Protein AF-0000000079371807 (afdb_homodimer)

Sequence (296 aa):
RGNDWWSRVMGELGSETGNGSTYSLRPGLQRKLPAPLVALLLGRFKASTVKECIRAVLKEKLADVQYVPEEIPQLTKSLSEIIKDRLKEQGFERYKMVVQVVIGEQRGEGVNMAARCFWDADTDSYAHDVFMNDSLFCVVAAFGCFYYRGNDWWSRVMGELGSETGNGSTYSLRPGLQRKLPAPLVALLLGRFKASTVKECIRAVLKEKLADVQYVPEEIPQLTKSLSEIIKDRLKEQGFERYKMVVQVVIGEQRGEGVNMAARCFWDADTDSYAHDVFMNDSLFCVVAAFGCFYY

Solvent-accessible surface area (backbone atoms only — not comparable to full-atom values): 16022 Å² total; per-residue (Å²): 132,74,72,60,55,53,56,31,29,51,31,72,64,48,62,57,72,60,78,69,70,62,72,71,69,71,61,72,73,68,68,71,52,57,65,53,58,47,34,65,69,63,43,51,72,49,40,67,61,51,24,50,53,50,44,53,52,47,54,72,71,43,73,87,55,68,68,43,80,89,51,43,47,60,51,34,42,49,51,18,50,53,50,49,53,53,51,58,71,69,49,43,77,47,37,35,34,40,26,38,25,36,38,32,59,41,76,83,70,63,58,29,26,13,35,25,42,51,54,54,74,80,53,28,43,57,32,57,44,77,47,75,58,85,36,24,34,35,43,37,39,37,38,35,40,60,49,121,130,74,70,60,55,52,56,31,28,51,32,71,64,49,62,59,74,59,77,70,69,60,74,73,70,72,63,70,73,68,68,71,52,59,65,52,58,49,34,64,68,63,41,51,75,46,40,67,60,53,24,50,53,51,44,54,51,46,52,73,71,42,73,86,54,69,67,43,80,90,50,44,46,61,50,33,44,50,52,17,50,52,50,48,53,54,52,57,70,72,48,45,78,48,37,34,35,40,25,37,26,38,38,32,60,44,75,82,71,65,56,28,27,14,35,23,41,51,55,54,74,78,54,29,46,59,32,56,43,76,47,75,57,84,37,25,33,35,42,37,40,37,39,35,41,60,48,121

InterPro domains:
  IPR005334 Dynein light chain Tctex-1-like [PF03645] (50-143)
  IPR005334 Dynein light chain Tctex-1-like [PTHR21255] (22-147)
  IPR038586 Tctex-1-like superfamily [G3DSA:3.30.1140.40] (48-146)

Foldseek 3Di:
DVVVVVCQFDPPPPDPPPPCPVVPPDCPPVVVDDLLVSCVPQPAPDQVVLQVLLVVLCCVLPVPPADDPVCNSVSQVVSQVVSVVSVVVSRSPQWDKDKHKDKDFDPPPDDDDDDDDDADPSGKDKYKDKDDDNTMIMIMIMIIHGDD/DVVVVVCQFDPPPPDPPPCCPVPPPDCPPVVPDDLLVCCVPQPAPDQVVLQVLLVVLCCVLPVPPADDPVCNSVSQVVSQVVSVVSVVVSRSPQWDKDKHKDKDFDPPPDDDDDDDDDADPSGKDKYKDKDDDNTMIMIMIMTIHGDD

pLDDT: mean 79.0, std 21.89, range [27.78, 98.25]

Secondary structure (DSSP, 8-state):
--HHHHHHHB---EE-----------TTTGGGS-HHHHHHHH----HHHHHHHHHHHHHHHHTT----GGGHHHHHHHHHHHHHHHHHHTT-TTEEEEEEEEEEE-SS--EEEEEEEES-TTT-EEEEEEEE-SSEEEEEEEEEEE--/--HHHHHHHB---EE-----------TTTGGGS-HHHHHHHH----HHHHHHHHHHHHHHHHTT----GGGHHHHHHHHHHHHHHHHHHTT-TTEEEEEEEEEEE-SS--EEEEEEEES-TTT-EEEEEEEE-SSEEEEEEEEEEE--

Nearest PDB structures (foldseek):
  8j07-assembly1_r7  TM=9.752E-01  e=6.815E-17  Homo sapiens
  8glv-assembly1_AS  TM=9.644E-01  e=7.702E-14  Chlamydomonas reinhardtii
  8rgi-assembly1_B  TM=8.804E-01  e=5.057E-15  Homo sapiens
  8glv-assembly1_Lr  TM=9.306E-01  e=5.588E-11  Chlamydomonas reinhardtii
  8bwy-assembly1_N  TM=9.475E-01  e=1.539E-10  Chlamydomonas reinhardtii

Structure (mmCIF, N/CA/C/O backbone):
data_AF-0000000079371807-model_v1
#
loop_
_entity.id
_entity.type
_entity.pdbx_description
1 polymer 'TC1D2 protein'
#
loop_
_atom_site.group_PDB
_atom_site.id
_atom_site.type_symbol
_atom_site.label_atom_id
_atom_site.label_alt_id
_atom_site.label_comp_id
_atom_site.label_asym_id
_atom_site.label_entity_id
_atom_site.label_seq_id
_atom_site.pdbx_PDB_ins_code
_atom_site.Cartn_x
_atom_site.Cartn_y
_atom_site.Cartn_z
_atom_site.occupancy
_atom_site.B_iso_or_equiv
_atom_site.auth_seq_id
_atom_site.auth_comp_id
_atom_site.auth_asym_id
_atom_site.auth_atom_id
_atom_site.pdbx_PDB_model_num
ATOM 1 N N . ARG A 1 1 ? -8.82 -25.078 6.562 1 27.88 1 ARG A N 1
ATOM 2 C CA . ARG A 1 1 ? -7.508 -24.859 5.965 1 27.88 1 ARG A CA 1
ATOM 3 C C . ARG A 1 1 ? -7.391 -23.469 5.363 1 27.88 1 ARG A C 1
ATOM 5 O O . ARG A 1 1 ? -6.391 -23.141 4.719 1 27.88 1 ARG A O 1
ATOM 12 N N . GLY A 1 2 ? -8.438 -22.734 5.184 1 36.25 2 GLY A N 1
ATOM 13 C CA . GLY A 1 2 ? -8.891 -21.438 4.719 1 36.25 2 GLY A CA 1
ATOM 14 C C . GLY A 1 2 ? -8.328 -20.281 5.52 1 36.25 2 GLY A C 1
ATOM 15 O O . GLY A 1 2 ? -8.188 -19.172 5.008 1 36.25 2 GLY A O 1
ATOM 16 N N . ASN A 1 3 ? -8.195 -20.422 6.773 1 41.84 3 ASN A N 1
ATOM 17 C CA . ASN A 1 3 ? -7.875 -19.484 7.852 1 41.84 3 ASN A CA 1
ATOM 18 C C . ASN A 1 3 ? -6.434 -19 7.75 1 41.84 3 ASN A C 1
ATOM 20 O O . ASN A 1 3 ? -6.121 -17.875 8.172 1 41.84 3 ASN A O 1
ATOM 24 N N . ASP A 1 4 ? -5.508 -19.922 7.355 1 46.47 4 ASP A N 1
ATOM 25 C CA . ASP A 1 4 ? -4.059 -19.75 7.355 1 46.47 4 ASP A CA 1
ATOM 26 C C . ASP A 1 4 ? -3.619 -18.766 6.27 1 46.47 4 ASP A C 1
ATOM 28 O O . ASP A 1 4 ? -2.613 -18.078 6.426 1 46.47 4 ASP A O 1
ATOM 32 N N . TRP A 1 5 ? -4.309 -18.922 5.219 1 45.75 5 TRP A N 1
ATOM 33 C CA . TRP A 1 5 ? -3.924 -18.125 4.059 1 45.75 5 TRP A CA 1
ATOM 34 C C . TRP A 1 5 ? -3.998 -16.625 4.371 1 45.75 5 TRP A C 1
ATOM 36 O O . TRP A 1 5 ? -3.172 -15.844 3.896 1 45.75 5 TRP A O 1
ATOM 46 N N . TRP A 1 6 ? -5.035 -16.25 5.109 1 47.75 6 TRP A N 1
ATOM 47 C CA . TRP A 1 6 ? -5.305 -14.859 5.434 1 47.75 6 TRP A CA 1
ATOM 48 C C . TRP A 1 6 ? -4.141 -14.242 6.203 1 47.75 6 TRP A C 1
ATOM 50 O O . TRP A 1 6 ? -3.779 -13.086 5.973 1 47.75 6 TRP A O 1
ATOM 60 N N . SER A 1 7 ? -3.859 -15.031 7.203 1 45.81 7 SER A N 1
ATOM 61 C CA . SER A 1 7 ? -2.748 -14.586 8.039 1 45.81 7 SER A CA 1
ATOM 62 C C . SER A 1 7 ? -1.486 -14.367 7.211 1 45.81 7 SER A C 1
ATOM 64 O O . SER A 1 7 ? -0.66 -13.516 7.543 1 45.81 7 SER A O 1
ATOM 66 N N . ARG A 1 8 ? -1.507 -15.109 6.207 1 47.25 8 ARG A N 1
ATOM 67 C CA . ARG A 1 8 ? -0.322 -15.062 5.355 1 47.25 8 ARG A CA 1
ATOM 68 C C . ARG A 1 8 ? -0.336 -13.82 4.469 1 47.25 8 ARG A C 1
ATOM 70 O O . ARG A 1 8 ? 0.718 -13.273 4.141 1 47.25 8 ARG A O 1
ATOM 77 N N . VAL A 1 9 ? -1.493 -13.594 3.982 1 51.28 9 VAL A N 1
ATOM 78 C CA . VAL A 1 9 ? -1.619 -12.445 3.088 1 51.28 9 VAL A CA 1
ATOM 79 C C . VAL A 1 9 ? -1.321 -11.164 3.852 1 51.28 9 VAL A C 1
ATOM 81 O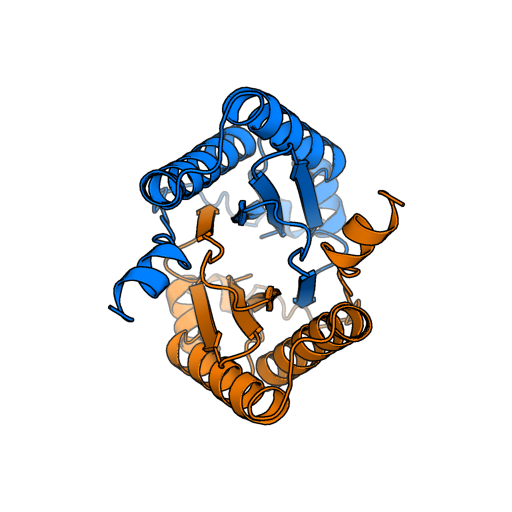 O . VAL A 1 9 ? -0.608 -10.289 3.354 1 51.28 9 VAL A O 1
ATOM 84 N N . MET A 1 10 ? -1.99 -10.891 5.062 1 52.84 10 MET A N 1
ATOM 85 C CA . MET A 1 10 ? -1.852 -9.586 5.711 1 52.84 10 MET A CA 1
ATOM 86 C C . MET A 1 10 ? -0.906 -9.672 6.902 1 52.84 10 MET A C 1
ATOM 88 O O . MET A 1 10 ? -1.237 -10.281 7.922 1 52.84 10 MET A O 1
ATOM 92 N N . GLY A 1 11 ? 0.27 -9.797 6.699 1 46.09 11 GLY A N 1
ATOM 93 C CA . GLY A 1 11 ? 1.118 -9.586 7.863 1 46.09 11 GLY A CA 1
ATOM 94 C C . GLY A 1 11 ? 0.66 -8.438 8.734 1 46.09 11 GLY A C 1
ATOM 95 O O . GLY A 1 11 ? -0.129 -7.598 8.305 1 46.09 11 GLY A O 1
ATOM 96 N N . GLU A 1 12 ? 0.791 -8.633 10.094 1 45.94 12 GLU A N 1
ATOM 97 C CA . GLU A 1 12 ? 0.443 -7.605 11.078 1 45.94 12 GLU A CA 1
ATOM 98 C C . GLU A 1 12 ? 1.001 -6.246 10.672 1 45.94 12 GLU A C 1
ATOM 100 O O . GLU A 1 12 ? 2.141 -6.148 10.211 1 45.94 12 GLU A O 1
ATOM 105 N N . LEU A 1 13 ? 0.137 -5.445 10.32 1 49.62 13 LEU A N 1
ATOM 106 C CA . LEU A 1 13 ? 0.612 -4.066 10.266 1 49.62 13 LEU A CA 1
ATOM 107 C C . LEU A 1 13 ? 1.376 -3.699 11.531 1 49.62 13 LEU A C 1
ATOM 109 O O . LEU A 1 13 ? 0.855 -3.844 12.641 1 49.62 13 LEU A O 1
ATOM 113 N N . GLY A 1 14 ? 2.615 -3.838 11.648 1 44.75 14 GLY A N 1
ATOM 114 C CA . GLY A 1 14 ? 3.393 -3.377 12.789 1 44.75 14 GLY A CA 1
ATOM 115 C C . GLY A 1 14 ? 3.475 -1.865 12.883 1 44.75 14 GLY A C 1
ATOM 116 O O . GLY A 1 14 ? 3.975 -1.207 11.969 1 44.75 14 GLY A O 1
ATOM 117 N N . SER A 1 15 ? 2.479 -1.315 13.492 1 45.47 15 SER A N 1
ATOM 118 C CA . SER A 1 15 ? 2.658 0.108 13.758 1 45.47 15 SER A CA 1
ATOM 119 C C . SER A 1 15 ? 3.568 0.332 14.961 1 45.47 15 SER A C 1
ATOM 121 O O . SER A 1 15 ? 3.361 -0.26 16.031 1 45.47 15 SER A O 1
ATOM 123 N N . GLU A 1 16 ? 4.773 0.268 14.938 1 38.34 16 GLU A N 1
ATOM 124 C CA . GLU A 1 16 ? 5.469 0.772 16.125 1 38.34 16 GLU A CA 1
ATOM 125 C C . GLU A 1 16 ? 5.066 2.213 16.422 1 38.34 16 GLU A C 1
ATOM 127 O O . GLU A 1 16 ? 5.043 3.059 15.531 1 38.34 16 GLU A O 1
ATOM 132 N N . THR A 1 17 ? 4.27 2.254 17.391 1 36.53 17 THR A N 1
ATOM 133 C CA . THR A 1 17 ? 4.012 3.584 17.938 1 36.53 17 THR A CA 1
ATOM 134 C C . THR A 1 17 ? 5.32 4.348 18.125 1 36.53 17 THR A C 1
ATOM 136 O O . THR A 1 17 ? 6.137 3.98 18.969 1 36.53 17 THR A O 1
ATOM 139 N N . GLY A 1 18 ? 6.133 4.508 17.328 1 32.75 18 GLY A N 1
ATOM 140 C CA . GLY A 1 18 ? 7.156 5.473 17.703 1 32.75 18 GLY A CA 1
ATOM 141 C C . GLY A 1 18 ? 6.59 6.746 18.297 1 32.75 18 GLY A C 1
ATOM 142 O O . GLY A 1 18 ? 5.59 7.277 17.797 1 32.75 18 GLY A O 1
ATOM 143 N N . ASN A 1 19 ? 6.594 6.758 19.609 1 31.42 19 ASN A N 1
ATOM 144 C CA . ASN A 1 19 ? 6.426 8.031 20.297 1 31.42 19 ASN A CA 1
ATOM 145 C C . ASN A 1 19 ? 7.18 9.156 19.594 1 31.42 19 ASN A C 1
ATOM 147 O O . ASN A 1 19 ? 8.383 9.336 19.812 1 31.42 19 ASN A O 1
ATOM 151 N N . GLY A 1 20 ? 7.281 9.195 18.375 1 30.86 20 GLY A N 1
ATOM 152 C CA . GLY A 1 20 ? 7.945 10.422 17.969 1 30.86 20 GLY A CA 1
ATOM 153 C C . GLY A 1 20 ? 7.387 11.656 18.656 1 30.86 20 GLY A C 1
ATOM 154 O O . GLY A 1 20 ? 6.27 12.086 18.359 1 30.86 20 GLY A O 1
ATOM 155 N N . SER A 1 21 ? 7.578 11.695 19.906 1 30.59 21 SER A N 1
ATOM 156 C CA . SER A 1 21 ? 7.562 12.984 20.594 1 30.59 21 SER A CA 1
ATOM 157 C C . SER A 1 21 ? 8.188 14.078 19.734 1 30.59 21 SER A C 1
ATOM 159 O O . SER A 1 21 ? 9.375 14.383 19.875 1 30.59 21 SER A O 1
ATOM 161 N N . THR A 1 22 ? 8.234 13.898 18.484 1 33.19 22 THR A N 1
ATOM 162 C CA . THR A 1 22 ? 8.812 15.141 17.969 1 33.19 22 THR A CA 1
ATOM 163 C C . THR A 1 22 ? 8.07 16.344 18.531 1 33.19 22 THR A C 1
ATOM 165 O O . THR A 1 22 ? 6.844 16.344 18.656 1 33.19 22 THR A O 1
ATOM 168 N N . TYR A 1 23 ? 8.68 17.031 19.5 1 28.23 23 TYR A N 1
ATOM 169 C CA . TYR A 1 23 ? 8.336 18.391 19.906 1 28.23 23 TYR A CA 1
ATOM 170 C C . TYR A 1 23 ? 7.688 19.156 18.75 1 28.23 23 TYR A C 1
ATOM 172 O O . TYR A 1 23 ? 8.211 19.156 17.641 1 28.23 23 TYR A O 1
ATOM 180 N N . SER A 1 24 ? 6.441 19 18.562 1 35.06 24 SER A N 1
ATOM 181 C CA . SER A 1 24 ? 5.746 19.984 17.75 1 35.06 24 SER A CA 1
ATOM 182 C C . SER A 1 24 ? 6.41 21.359 17.844 1 35.06 24 SER A C 1
ATOM 184 O O . SER A 1 24 ? 6.359 22 18.891 1 35.06 24 SER A O 1
ATOM 186 N N . LEU A 1 25 ? 7.656 21.5 17.547 1 34.91 25 LEU A N 1
ATOM 187 C CA . LEU A 1 25 ? 7.973 22.922 17.469 1 34.91 25 LEU A CA 1
ATOM 188 C C . LEU A 1 25 ? 6.797 23.719 16.906 1 34.91 25 LEU A C 1
ATOM 190 O O . LEU A 1 25 ? 6.098 23.234 16.016 1 34.91 25 LEU A O 1
ATOM 194 N N . ARG A 1 26 ? 6.18 24.5 17.688 1 34.72 26 ARG A N 1
ATOM 195 C CA . ARG A 1 26 ? 5.102 25.469 17.484 1 34.72 26 ARG A CA 1
ATOM 196 C C . ARG A 1 26 ? 5.121 26.016 16.062 1 34.72 26 ARG A C 1
ATOM 198 O O . ARG A 1 26 ? 6.172 26.422 15.555 1 34.72 26 ARG A O 1
ATOM 205 N N . PRO A 1 27 ? 4.039 25.812 15.16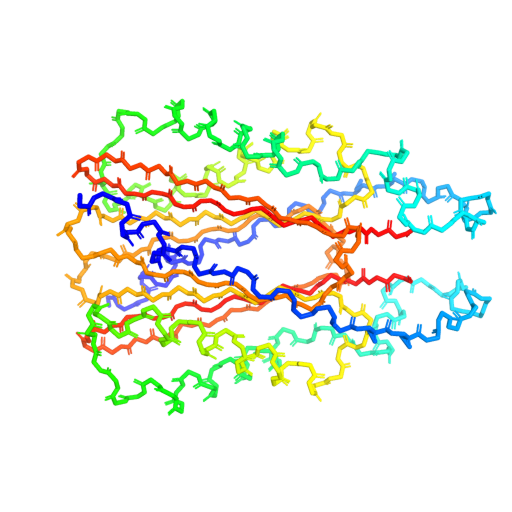4 1 40.78 27 PRO A N 1
ATOM 206 C CA . PRO A 1 27 ? 3.742 26.406 13.859 1 40.78 27 PRO A CA 1
ATOM 207 C C . PRO A 1 27 ? 4.195 27.859 13.75 1 40.78 27 PRO A C 1
ATOM 209 O O . PRO A 1 27 ? 3.838 28.562 12.797 1 40.78 27 PRO A O 1
ATOM 212 N N . GLY A 1 28 ? 4.715 28.359 14.727 1 37.34 28 GLY A N 1
ATOM 213 C CA . GLY A 1 28 ? 4.809 29.797 14.523 1 37.34 28 GLY A CA 1
ATOM 214 C C . GLY A 1 28 ? 5.555 30.172 13.258 1 37.34 28 GLY A C 1
ATOM 215 O O . GLY A 1 28 ? 5.105 31.031 12.5 1 37.34 28 GLY A O 1
ATOM 216 N N . LEU A 1 29 ? 6.801 29.781 13.125 1 42.69 29 LEU A N 1
ATOM 217 C CA . LEU A 1 29 ? 7.57 30.297 11.992 1 42.69 29 LEU A CA 1
ATOM 218 C C . LEU A 1 29 ? 7.273 29.5 10.727 1 42.69 29 LEU A C 1
ATOM 220 O O . LEU A 1 29 ? 7.371 30.031 9.617 1 42.69 29 LEU A O 1
ATOM 224 N N . GLN A 1 30 ? 7.078 28.172 10.68 1 45.53 30 GLN A N 1
ATOM 225 C CA . GLN A 1 30 ? 6.922 27.281 9.531 1 45.53 30 GLN A CA 1
ATOM 226 C C . GLN A 1 30 ? 5.562 27.484 8.859 1 45.53 30 GLN A C 1
ATOM 228 O O . GLN A 1 30 ? 5.348 27.031 7.738 1 45.53 30 GLN A O 1
ATOM 233 N N . ARG A 1 31 ? 4.586 27.953 9.531 1 49.09 31 ARG A N 1
ATOM 234 C CA . ARG A 1 31 ? 3.244 28.281 9.055 1 49.09 31 ARG A CA 1
ATOM 235 C C . ARG A 1 31 ? 3.291 29.375 7.984 1 49.09 31 ARG A C 1
ATOM 237 O O . ARG A 1 31 ? 2.322 29.562 7.25 1 49.09 31 ARG A O 1
ATOM 244 N N . LYS A 1 32 ? 4.469 29.984 7.852 1 56.91 32 LYS A N 1
ATOM 245 C CA . LYS A 1 32 ? 4.43 31.125 6.941 1 56.91 32 LYS A CA 1
ATOM 246 C C . LYS A 1 32 ? 4.84 30.719 5.527 1 56.91 32 LYS A C 1
ATOM 248 O O . LYS A 1 32 ? 4.477 31.375 4.555 1 56.91 32 LYS A O 1
ATOM 253 N N . LEU A 1 33 ? 5.512 29.562 5.395 1 64.5 33 LEU A N 1
ATOM 254 C CA . LEU A 1 33 ? 5.926 29.25 4.027 1 64.5 33 LEU A CA 1
ATOM 255 C C . LEU A 1 33 ? 4.988 28.219 3.395 1 64.5 33 LEU A C 1
ATOM 257 O O . LEU A 1 33 ? 4.453 27.359 4.082 1 64.5 33 LEU A O 1
ATOM 261 N N . PRO A 1 34 ? 4.836 28.359 2.088 1 72 34 PRO A N 1
ATOM 262 C CA . PRO A 1 34 ? 4.004 27.375 1.391 1 72 34 PRO A CA 1
ATOM 263 C C . PRO A 1 34 ? 4.531 25.953 1.533 1 72 34 PRO A C 1
ATOM 265 O O . PRO A 1 34 ? 5.742 25.734 1.614 1 72 34 PRO A O 1
ATOM 268 N N . ALA A 1 35 ? 3.641 24.938 1.705 1 66 35 ALA A N 1
ATOM 269 C CA . ALA A 1 35 ? 3.934 23.531 1.954 1 66 35 ALA A CA 1
ATOM 270 C C . ALA A 1 35 ? 4.977 23.016 0.971 1 66 35 ALA A C 1
ATOM 272 O O . ALA A 1 35 ? 5.945 22.359 1.372 1 66 35 ALA A O 1
ATOM 273 N N . PRO A 1 36 ? 4.855 23.266 -0.306 1 70.31 36 PRO A N 1
ATOM 274 C CA . PRO A 1 36 ? 5.871 22.75 -1.224 1 70.31 36 PRO A CA 1
ATOM 275 C C . PRO A 1 36 ? 7.266 23.281 -0.929 1 70.31 36 PRO A C 1
ATOM 277 O O . PRO A 1 36 ? 8.258 22.562 -1.086 1 70.31 36 PRO A O 1
ATOM 280 N N . LEU A 1 37 ? 7.246 24.469 -0.551 1 72.44 37 LEU A N 1
ATOM 281 C CA . LEU A 1 37 ? 8.531 25.078 -0.224 1 72.44 37 LEU A CA 1
ATOM 282 C C . LEU A 1 37 ? 9.109 24.469 1.052 1 72.44 37 LEU A C 1
ATOM 284 O O . LEU A 1 37 ? 10.312 24.219 1.135 1 72.44 37 LEU A O 1
ATOM 288 N N . VAL A 1 38 ? 8.32 24.281 2.027 1 69.94 38 VAL A N 1
ATOM 289 C CA . VAL A 1 38 ? 8.75 23.656 3.273 1 69.94 38 VAL A CA 1
ATOM 290 C C . VAL A 1 38 ? 9.273 22.25 2.988 1 69.94 38 VAL A C 1
ATOM 292 O O . VAL A 1 38 ? 10.32 21.859 3.516 1 69.94 38 VAL A O 1
ATOM 295 N N . ALA A 1 39 ? 8.539 21.531 2.186 1 68.31 39 ALA A N 1
ATOM 296 C CA . ALA A 1 39 ? 8.945 20.172 1.817 1 68.31 39 ALA A CA 1
ATOM 297 C C . ALA A 1 39 ? 10.312 20.188 1.128 1 68.31 39 ALA A C 1
ATOM 299 O O . ALA A 1 39 ? 11.148 19.328 1.387 1 68.31 39 ALA A O 1
ATOM 300 N N . LEU A 1 40 ? 10.445 21.078 0.246 1 69.12 40 LEU A N 1
ATOM 301 C CA . LEU A 1 40 ? 11.711 21.203 -0.477 1 69.12 40 LEU A CA 1
ATOM 302 C C . LEU A 1 40 ? 12.867 21.469 0.485 1 69.12 40 LEU A C 1
ATOM 304 O O . LEU A 1 40 ? 13.953 20.922 0.312 1 69.12 40 LEU A O 1
ATOM 308 N N . LEU A 1 41 ? 12.602 22.188 1.442 1 68.06 41 LEU A N 1
ATOM 309 C CA . LEU A 1 41 ? 13.648 22.625 2.369 1 68.06 41 LEU A CA 1
ATOM 310 C C . LEU A 1 41 ? 13.922 21.547 3.414 1 68.06 41 LEU A C 1
ATOM 312 O O . LEU A 1 41 ? 15.07 21.359 3.822 1 68.06 41 LEU A O 1
ATOM 316 N N . LEU A 1 42 ? 12.977 21 3.98 1 65.25 42 LEU A N 1
ATOM 317 C CA . LEU A 1 42 ? 13.117 20.156 5.168 1 65.25 42 LEU A CA 1
ATOM 318 C C . LEU A 1 42 ? 13.289 18.703 4.785 1 65.25 42 LEU A C 1
ATOM 320 O O . LEU A 1 42 ? 13.391 17.828 5.656 1 65.25 42 LEU A O 1
ATOM 324 N N . GLY A 1 43 ? 13.547 18.375 3.598 1 66.88 43 GLY A N 1
ATOM 325 C CA . GLY A 1 43 ? 13.789 16.984 3.236 1 66.88 43 GLY A CA 1
ATOM 326 C C . GLY A 1 43 ? 12.609 16.328 2.543 1 66.88 43 GLY A C 1
ATOM 327 O O . GLY A 1 43 ? 11.734 15.766 3.199 1 66.88 43 GLY A O 1
ATOM 328 N N . ARG A 1 44 ? 12.523 16.469 1.339 1 76.69 44 ARG A N 1
ATOM 329 C CA . ARG A 1 44 ? 11.5 15.93 0.446 1 76.69 44 ARG A CA 1
ATOM 330 C C . ARG A 1 44 ? 11.648 14.422 0.28 1 76.69 44 ARG A C 1
ATOM 332 O O . ARG A 1 44 ? 12.758 13.891 0.37 1 76.69 44 ARG A O 1
ATOM 339 N N . PHE A 1 45 ? 10.508 13.898 0.412 1 89.25 45 PHE A N 1
ATOM 340 C CA . PHE A 1 45 ? 10.461 12.516 -0.061 1 89.25 45 PHE A CA 1
ATOM 341 C C . PHE A 1 45 ? 11.016 12.414 -1.475 1 89.25 45 PHE A C 1
ATOM 343 O O . PHE A 1 45 ? 10.359 12.812 -2.439 1 89.25 45 PHE A O 1
ATOM 350 N N . LYS A 1 46 ? 12.336 12.109 -1.55 1 90.06 46 LYS A N 1
ATOM 351 C CA . LYS A 1 46 ? 12.938 11.906 -2.865 1 90.06 46 LYS A CA 1
ATOM 352 C C . LYS A 1 46 ? 12.664 10.492 -3.375 1 90.06 46 LYS A C 1
ATOM 354 O O . LYS A 1 46 ? 13.305 9.531 -2.932 1 90.06 46 LYS A O 1
ATOM 359 N N . ALA A 1 47 ? 11.812 10.375 -4.316 1 92.81 47 ALA A N 1
ATOM 360 C CA . ALA A 1 47 ? 11.383 9.078 -4.844 1 92.81 47 ALA A CA 1
ATOM 361 C C . ALA A 1 47 ? 12.578 8.258 -5.316 1 92.81 47 ALA A C 1
ATOM 363 O O . ALA A 1 47 ? 12.617 7.039 -5.113 1 92.81 47 ALA A O 1
ATOM 364 N N . SER A 1 48 ? 13.539 8.898 -5.91 1 94.06 48 SER A N 1
ATOM 365 C CA . SER A 1 48 ? 14.711 8.188 -6.41 1 94.06 48 SER A CA 1
ATOM 366 C C . SER A 1 48 ? 15.523 7.582 -5.27 1 94.06 48 SER A C 1
ATOM 368 O O . SER A 1 48 ? 15.961 6.434 -5.359 1 94.06 48 SER A O 1
ATOM 370 N N . THR A 1 49 ? 15.727 8.375 -4.215 1 94.12 49 THR A N 1
ATOM 371 C CA . THR A 1 49 ? 16.469 7.902 -3.051 1 94.12 49 THR A CA 1
ATOM 372 C C . THR A 1 49 ? 15.75 6.73 -2.391 1 94.12 49 THR A C 1
ATOM 374 O O . THR A 1 49 ? 16.375 5.73 -2.027 1 94.12 49 THR A O 1
ATOM 377 N N . VAL A 1 50 ? 14.461 6.855 -2.23 1 96.19 50 VAL A N 1
ATOM 378 C CA . VAL A 1 50 ? 13.656 5.801 -1.623 1 96.19 50 VAL A CA 1
ATOM 379 C C . VAL A 1 50 ? 13.711 4.543 -2.484 1 96.19 50 VAL A C 1
ATOM 381 O O . VAL A 1 50 ? 13.891 3.438 -1.97 1 96.19 50 VAL A O 1
ATOM 384 N N . LYS A 1 51 ? 13.633 4.73 -3.756 1 96.88 51 LYS A N 1
ATOM 385 C CA . LYS A 1 51 ? 13.695 3.602 -4.68 1 96.88 51 LYS A CA 1
ATOM 386 C C . LYS A 1 51 ? 15.039 2.877 -4.566 1 96.88 51 LYS A C 1
ATOM 388 O O . LYS A 1 51 ? 15.078 1.645 -4.539 1 96.88 51 LYS A O 1
ATOM 393 N N . GLU A 1 52 ? 16.047 3.621 -4.52 1 97.5 52 GLU A N 1
ATOM 394 C CA . GLU A 1 52 ? 17.375 3.029 -4.398 1 97.5 52 GLU A CA 1
ATOM 395 C C . GLU A 1 52 ? 17.531 2.27 -3.08 1 97.5 52 GLU A C 1
ATOM 397 O O . GLU A 1 52 ? 18.141 1.201 -3.039 1 97.5 52 GLU A O 1
ATOM 402 N N . CYS A 1 53 ? 17.047 2.867 -2.02 1 97.31 53 CYS A N 1
ATOM 403 C CA . CYS A 1 53 ? 17.062 2.205 -0.721 1 97.31 53 CYS A CA 1
ATOM 404 C C . CYS A 1 53 ? 16.344 0.861 -0.783 1 97.31 53 CYS A C 1
ATOM 406 O O . CYS A 1 53 ? 16.891 -0.155 -0.342 1 97.31 53 CYS A O 1
ATOM 408 N N . ILE A 1 54 ? 15.148 0.774 -1.382 1 98.06 54 ILE A N 1
ATOM 409 C CA . ILE A 1 54 ? 14.359 -0.446 -1.503 1 98.06 54 ILE A CA 1
ATOM 410 C C . ILE A 1 54 ? 15.125 -1.475 -2.334 1 98.06 54 ILE A C 1
ATOM 412 O O . ILE A 1 54 ? 15.258 -2.633 -1.931 1 98.06 54 ILE A O 1
ATOM 416 N N . ARG A 1 55 ? 15.633 -0.993 -3.402 1 97.69 55 ARG A N 1
ATOM 417 C CA . ARG A 1 55 ? 16.359 -1.87 -4.309 1 97.69 55 ARG A CA 1
ATOM 418 C C . ARG A 1 55 ? 17.547 -2.527 -3.6 1 97.69 55 ARG A C 1
ATOM 420 O O . ARG A 1 55 ? 17.766 -3.732 -3.734 1 97.69 55 ARG A O 1
ATOM 427 N N . ALA A 1 56 ? 18.281 -1.73 -2.898 1 97.94 56 ALA A N 1
ATOM 428 C CA . ALA A 1 56 ? 19.453 -2.232 -2.189 1 97.94 56 ALA A CA 1
ATOM 429 C C . ALA A 1 56 ? 19.078 -3.297 -1.168 1 97.94 56 ALA A C 1
ATOM 431 O O . ALA A 1 56 ? 19.719 -4.34 -1.073 1 97.94 56 ALA A O 1
ATOM 432 N N . VAL A 1 57 ? 18.031 -3.061 -0.399 1 98.25 57 VAL A N 1
ATOM 433 C CA . VAL A 1 57 ? 17.594 -4.004 0.626 1 98.25 57 VAL A CA 1
ATOM 434 C C . VAL A 1 57 ? 17.109 -5.301 -0.031 1 98.25 57 VAL A C 1
ATOM 436 O O . VAL A 1 57 ? 17.453 -6.395 0.428 1 98.25 57 VAL A O 1
ATOM 439 N N . LEU A 1 58 ? 16.344 -5.211 -1.105 1 98.19 58 LEU A N 1
ATOM 440 C CA . LEU A 1 58 ? 15.805 -6.398 -1.767 1 98.19 58 LEU A CA 1
ATOM 441 C C . LEU A 1 58 ? 16.938 -7.238 -2.361 1 98.19 58 LEU A C 1
ATOM 443 O O . LEU A 1 58 ? 16.922 -8.469 -2.246 1 98.19 58 LEU A O 1
ATOM 447 N N . LYS A 1 59 ? 17.859 -6.621 -2.982 1 97.56 59 LYS A N 1
ATOM 448 C CA . LYS A 1 59 ? 18.984 -7.344 -3.553 1 97.56 59 LYS A CA 1
ATOM 449 C C . LYS A 1 59 ? 19.797 -8.047 -2.463 1 97.56 59 LYS A C 1
ATOM 451 O O . LYS A 1 59 ? 20.188 -9.203 -2.623 1 97.56 59 LYS A O 1
ATOM 456 N N . GLU A 1 60 ? 20 -7.359 -1.396 1 97.62 60 GLU A N 1
ATOM 457 C CA . GLU A 1 60 ? 20.766 -7.902 -0.284 1 97.62 60 GLU A CA 1
ATOM 458 C C . GLU A 1 60 ? 20.062 -9.078 0.365 1 97.62 60 GLU A C 1
ATOM 460 O O . GLU A 1 60 ? 20.688 -10.102 0.677 1 97.62 60 GLU A O 1
ATOM 465 N N . LYS A 1 61 ? 18.766 -9.016 0.533 1 97.75 61 LYS A N 1
ATOM 466 C CA . LYS A 1 61 ? 18.031 -9.969 1.373 1 97.75 61 LYS A CA 1
ATOM 467 C C . LYS A 1 61 ? 17.453 -11.102 0.539 1 97.75 61 LYS A C 1
ATOM 469 O O . LYS A 1 61 ? 17.188 -12.188 1.056 1 97.75 61 LYS A O 1
ATOM 474 N N . LEU A 1 62 ? 17.297 -10.875 -0.838 1 97.5 62 LEU A N 1
ATOM 475 C CA . LEU A 1 62 ? 16.5 -11.844 -1.577 1 97.5 62 LEU A CA 1
ATOM 476 C C . LEU A 1 62 ? 17.328 -12.523 -2.66 1 97.5 62 LEU A C 1
ATOM 478 O O . LEU A 1 62 ? 16.875 -13.477 -3.293 1 97.5 62 LEU A O 1
ATOM 482 N N . ALA A 1 63 ? 18.5 -12.125 -3.018 1 94.31 63 ALA A N 1
ATOM 483 C CA . ALA A 1 63 ? 19.312 -12.617 -4.129 1 94.31 63 ALA A CA 1
ATOM 484 C C . ALA A 1 63 ? 19.391 -14.141 -4.105 1 94.31 63 ALA A C 1
ATOM 486 O O . ALA A 1 63 ? 19.297 -14.789 -5.152 1 94.31 63 ALA A O 1
ATOM 487 N N . ASP A 1 64 ? 19.469 -14.789 -2.918 1 93.5 64 ASP A N 1
ATOM 488 C CA . ASP A 1 64 ? 19.672 -16.234 -2.861 1 93.5 64 ASP A CA 1
ATOM 489 C C . ASP A 1 64 ? 18.516 -16.922 -2.143 1 93.5 64 ASP A C 1
ATOM 491 O O . ASP A 1 64 ? 18.656 -18.031 -1.639 1 93.5 64 ASP A O 1
ATOM 495 N N . VAL A 1 65 ? 17.438 -16.234 -2.139 1 96.06 65 VAL A N 1
ATOM 496 C CA . VAL A 1 65 ? 16.297 -16.781 -1.427 1 96.06 65 VAL A CA 1
ATOM 497 C C . VAL A 1 65 ? 15.359 -17.484 -2.414 1 96.06 65 VAL A C 1
ATOM 499 O O . VAL A 1 65 ? 15.125 -16.984 -3.518 1 96.06 65 VAL A O 1
ATOM 502 N N . GLN A 1 66 ? 14.914 -18.672 -2.047 1 95.38 66 GLN A N 1
ATOM 503 C CA . GLN A 1 66 ? 13.898 -19.391 -2.812 1 95.38 66 GLN A CA 1
ATOM 504 C C . GLN A 1 66 ? 12.531 -19.281 -2.135 1 95.38 66 GLN A C 1
ATOM 506 O O . GLN A 1 66 ? 12.453 -19.125 -0.917 1 95.38 66 GLN A O 1
ATOM 511 N N . TYR A 1 67 ? 11.555 -19.453 -2.979 1 92.38 67 TYR A N 1
ATOM 512 C CA . TYR A 1 67 ? 10.203 -19.422 -2.434 1 92.38 67 TYR A CA 1
ATOM 513 C C . TYR A 1 67 ? 9.906 -20.688 -1.643 1 92.38 67 TYR A C 1
ATOM 515 O O . TYR A 1 67 ? 9.82 -21.781 -2.215 1 92.38 67 TYR A O 1
ATOM 523 N N . VAL A 1 68 ? 9.797 -20.5 -0.377 1 93.19 68 VAL A N 1
ATOM 524 C CA . VAL A 1 68 ? 9.336 -21.531 0.539 1 93.19 68 VAL A CA 1
ATOM 525 C C . VAL A 1 68 ? 8.094 -21.062 1.288 1 93.19 68 VAL A C 1
ATOM 527 O O . VAL A 1 68 ? 8.195 -20.25 2.209 1 93.19 68 VAL A O 1
ATOM 530 N N . PRO A 1 69 ? 6.984 -21.578 0.97 1 88 69 PRO A N 1
ATOM 531 C CA . PRO A 1 69 ? 5.711 -21.062 1.474 1 88 69 PRO A CA 1
ATOM 532 C C . PRO A 1 69 ? 5.715 -20.859 2.986 1 88 69 PRO A C 1
ATOM 534 O O . PRO A 1 69 ? 5.203 -19.844 3.479 1 88 69 PRO A O 1
ATOM 537 N N . GLU A 1 70 ? 6.305 -21.688 3.742 1 90.62 70 GLU A N 1
ATOM 538 C CA . GLU A 1 70 ? 6.277 -21.641 5.203 1 90.62 70 GLU A CA 1
ATOM 539 C C . GLU A 1 70 ? 7.137 -20.5 5.727 1 90.62 70 GLU A C 1
ATOM 541 O O . GLU A 1 70 ? 6.953 -20.047 6.863 1 90.62 70 GLU A O 1
ATOM 546 N N . GLU A 1 71 ? 8.016 -20.016 4.867 1 93.25 71 GLU A N 1
ATOM 547 C CA . GLU A 1 71 ? 8.969 -19.016 5.328 1 93.25 71 GLU A CA 1
ATOM 548 C C . GLU A 1 71 ? 8.578 -17.625 4.848 1 93.25 71 GLU A C 1
ATOM 550 O O . GLU A 1 71 ? 9.109 -16.625 5.332 1 93.25 71 GLU A O 1
ATOM 555 N N . ILE A 1 72 ? 7.68 -17.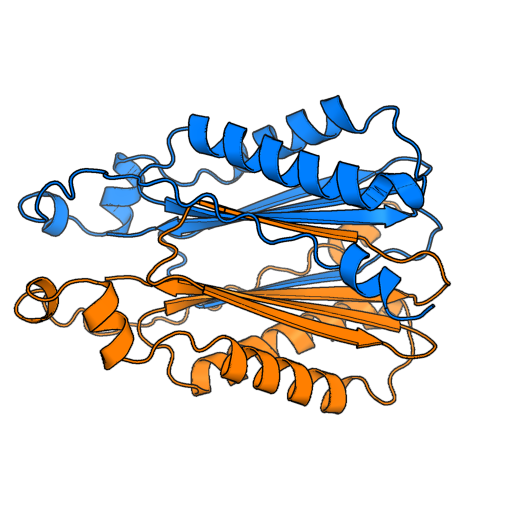547 3.939 1 92.12 72 ILE A N 1
ATOM 556 C CA . ILE A 1 72 ? 7.375 -16.312 3.223 1 92.12 72 ILE A CA 1
ATOM 557 C C . ILE A 1 72 ? 6.73 -15.305 4.172 1 92.12 72 ILE A C 1
ATOM 559 O O . ILE A 1 72 ? 7.066 -14.117 4.148 1 92.12 72 ILE A O 1
ATOM 563 N N . PRO A 1 73 ? 5.902 -15.797 5.094 1 91.94 73 PRO A N 1
ATOM 564 C CA . PRO A 1 73 ? 5.297 -14.812 5.996 1 91.94 73 PRO A CA 1
ATOM 565 C C . PRO A 1 73 ? 6.328 -14.086 6.855 1 91.94 73 PRO A C 1
ATOM 567 O O . PRO A 1 73 ? 6.297 -12.859 6.961 1 91.94 73 PRO A O 1
ATOM 570 N N . GLN A 1 74 ? 7.191 -14.781 7.418 1 94.44 74 GLN A N 1
ATOM 571 C CA . GLN A 1 74 ? 8.219 -14.164 8.242 1 94.44 74 GLN A CA 1
ATOM 572 C C . GLN A 1 74 ? 9.148 -13.289 7.406 1 94.44 74 GLN A C 1
ATOM 574 O O . GLN A 1 74 ? 9.539 -12.203 7.836 1 94.44 74 GLN A O 1
ATOM 579 N N . LEU A 1 75 ? 9.516 -13.773 6.234 1 95.5 75 LEU A N 1
ATOM 580 C CA . LEU A 1 75 ? 10.375 -13.016 5.332 1 95.5 75 LEU A CA 1
ATOM 581 C C . LEU A 1 75 ? 9.719 -11.688 4.957 1 95.5 75 LEU A C 1
ATOM 583 O O . LEU A 1 75 ? 10.375 -10.641 4.977 1 95.5 75 LEU A O 1
ATOM 587 N N . THR A 1 76 ? 8.445 -11.75 4.625 1 95.5 76 THR A N 1
ATOM 588 C CA . THR A 1 76 ? 7.703 -10.562 4.23 1 95.5 76 THR A CA 1
ATOM 589 C C . THR A 1 76 ? 7.652 -9.555 5.375 1 95.5 76 THR A C 1
ATOM 591 O O . THR A 1 76 ? 7.879 -8.359 5.168 1 95.5 76 THR A O 1
ATOM 594 N N . LYS A 1 77 ? 7.371 -10.023 6.504 1 94.38 77 LYS A N 1
ATOM 595 C CA . LYS A 1 77 ? 7.328 -9.172 7.688 1 94.38 77 LYS A CA 1
ATOM 596 C C . LYS A 1 77 ? 8.688 -8.531 7.957 1 94.38 77 LYS A C 1
ATOM 598 O O . LYS A 1 77 ? 8.781 -7.32 8.156 1 94.38 77 LYS A O 1
ATOM 603 N N . SER A 1 78 ? 9.672 -9.297 7.961 1 97.12 78 SER A N 1
ATOM 604 C CA . SER A 1 78 ? 11.016 -8.82 8.242 1 97.12 78 SER A CA 1
ATOM 605 C C . SER A 1 78 ? 11.453 -7.77 7.227 1 97.12 78 SER A C 1
ATOM 607 O O . SER A 1 78 ? 12.031 -6.742 7.594 1 97.12 78 SER A O 1
ATOM 609 N N . LEU A 1 79 ? 11.188 -8.016 5.965 1 97.44 79 LEU A N 1
ATOM 610 C CA . LEU A 1 79 ? 11.555 -7.07 4.918 1 97.44 79 LEU A CA 1
ATOM 611 C C . LEU A 1 79 ? 10.844 -5.734 5.121 1 97.44 79 LEU A C 1
ATOM 613 O O . LEU A 1 79 ? 11.453 -4.672 4.945 1 97.44 79 LEU A O 1
ATOM 617 N N . SER A 1 80 ? 9.602 -5.785 5.441 1 96.56 80 SER A N 1
ATOM 618 C CA . SER A 1 80 ? 8.852 -4.551 5.652 1 96.56 80 SER A CA 1
ATOM 619 C C . SER A 1 80 ? 9.43 -3.742 6.809 1 96.56 80 SER A C 1
ATOM 621 O O . SER A 1 80 ? 9.492 -2.512 6.742 1 96.56 80 SER A O 1
ATOM 623 N N . GLU A 1 81 ? 9.867 -4.375 7.84 1 96.31 81 GLU A N 1
ATOM 624 C CA . GLU A 1 81 ? 10.484 -3.715 8.992 1 96.31 81 GLU A CA 1
ATOM 625 C C . GLU A 1 81 ? 11.844 -3.127 8.625 1 96.31 81 GLU A C 1
ATOM 627 O O . GLU A 1 81 ? 12.141 -1.981 8.969 1 96.31 81 GLU A O 1
ATOM 632 N N . ILE A 1 82 ? 12.656 -3.898 7.945 1 98 82 ILE A N 1
ATOM 633 C CA . ILE A 1 82 ? 13.992 -3.469 7.559 1 98 82 ILE A CA 1
ATOM 634 C C . ILE A 1 82 ? 13.906 -2.223 6.684 1 98 82 ILE A C 1
ATOM 636 O O . ILE A 1 82 ? 14.617 -1.242 6.914 1 98 82 ILE A O 1
ATOM 640 N N . ILE A 1 83 ? 13.023 -2.256 5.715 1 97.75 83 ILE A N 1
ATOM 641 C CA . ILE A 1 83 ? 12.906 -1.145 4.777 1 97.75 83 ILE A CA 1
ATOM 642 C C . ILE A 1 83 ? 12.359 0.085 5.496 1 97.75 83 ILE A C 1
ATOM 644 O O . ILE A 1 83 ? 12.859 1.197 5.305 1 97.75 83 ILE A O 1
ATOM 648 N N . LYS A 1 84 ? 11.336 -0.121 6.289 1 96.31 84 LYS A N 1
ATOM 649 C CA . LYS A 1 84 ? 10.797 0.976 7.094 1 96.31 84 LYS A CA 1
ATOM 650 C C . LYS A 1 84 ? 11.898 1.633 7.922 1 96.31 84 LYS A C 1
ATOM 652 O O . LYS A 1 84 ? 12.023 2.859 7.934 1 96.31 84 LYS A O 1
ATOM 657 N N . ASP A 1 85 ? 12.727 0.837 8.586 1 96.25 85 ASP A N 1
ATOM 658 C CA . ASP A 1 85 ? 13.789 1.351 9.438 1 96.25 85 ASP A CA 1
ATOM 659 C C . ASP A 1 85 ? 14.852 2.082 8.617 1 96.25 85 ASP A C 1
ATOM 661 O O . ASP A 1 85 ? 15.352 3.127 9.031 1 96.25 85 ASP A O 1
ATOM 665 N N . ARG A 1 86 ? 15.203 1.55 7.508 1 96.12 86 ARG A N 1
ATOM 666 C CA . ARG A 1 86 ? 16.172 2.197 6.641 1 96.12 86 ARG A CA 1
ATOM 667 C C . ARG A 1 86 ? 15.656 3.541 6.137 1 96.12 86 ARG A C 1
ATOM 669 O O . ARG A 1 86 ? 16.406 4.508 6.035 1 96.12 86 ARG A O 1
ATOM 676 N N . LEU A 1 87 ? 14.398 3.588 5.758 1 94.81 87 LEU A N 1
ATOM 677 C CA . LEU A 1 87 ? 13.805 4.832 5.27 1 94.81 87 LEU A CA 1
ATOM 678 C C . LEU A 1 87 ? 13.727 5.867 6.387 1 94.81 87 LEU A C 1
ATOM 680 O O . LEU A 1 87 ? 13.891 7.066 6.141 1 94.81 87 LEU A O 1
ATOM 684 N N . LYS A 1 88 ? 13.445 5.414 7.562 1 92.62 88 LYS A N 1
ATOM 685 C CA . LYS A 1 88 ? 13.445 6.309 8.719 1 92.62 88 LYS A CA 1
ATOM 686 C C . LYS A 1 88 ? 14.805 6.977 8.898 1 92.62 88 LYS A C 1
ATOM 688 O O . LYS A 1 88 ? 14.883 8.156 9.258 1 92.62 88 LYS A O 1
ATOM 693 N N . GLU A 1 89 ? 15.797 6.27 8.641 1 92.81 89 GLU A N 1
ATOM 694 C CA . GLU A 1 89 ? 17.156 6.754 8.82 1 92.81 89 GLU A CA 1
ATOM 695 C C . GLU A 1 89 ? 17.531 7.773 7.742 1 92.81 89 GLU A C 1
ATOM 697 O O . GLU A 1 89 ? 18.484 8.531 7.898 1 92.81 89 GLU A O 1
ATOM 702 N N . GLN A 1 90 ? 16.797 7.805 6.641 1 89.81 90 GLN A N 1
ATOM 703 C CA . GLN A 1 90 ? 17.078 8.742 5.559 1 89.81 90 GLN A CA 1
ATOM 704 C C . GLN A 1 90 ? 16.641 10.156 5.926 1 89.81 90 GLN A C 1
ATOM 706 O O . GLN A 1 90 ? 17.016 11.117 5.25 1 89.81 90 GLN A O 1
ATOM 711 N N . GLY A 1 91 ? 15.906 10.359 6.918 1 82.81 91 GLY A N 1
ATOM 712 C CA . GLY A 1 91 ? 15.602 11.68 7.445 1 82.81 91 GLY A CA 1
ATOM 713 C C . GLY A 1 91 ? 14.344 12.289 6.852 1 82.81 91 GLY A C 1
ATOM 714 O O . GLY A 1 91 ? 14.312 13.484 6.562 1 82.81 91 GLY A O 1
ATOM 715 N N . PHE A 1 92 ? 13.359 11.586 6.582 1 85.56 92 PHE A N 1
ATOM 716 C CA . PHE A 1 92 ? 12.078 12.102 6.113 1 85.56 92 PHE A CA 1
ATOM 717 C C . PHE A 1 92 ? 11.203 12.516 7.289 1 85.56 92 PHE A C 1
ATOM 719 O O . PHE A 1 92 ? 10.078 12.031 7.426 1 85.56 92 PHE A O 1
ATOM 726 N N . GLU A 1 93 ? 11.641 13.523 8.016 1 83.88 93 GLU A N 1
ATOM 727 C CA . GLU A 1 93 ? 11.055 13.883 9.305 1 83.88 93 GLU A CA 1
ATOM 728 C C . GLU A 1 93 ? 9.641 14.43 9.133 1 83.88 93 GLU A C 1
ATOM 730 O O . GLU A 1 93 ? 8.812 14.312 10.039 1 83.88 93 GLU A O 1
ATOM 735 N N . ARG A 1 94 ? 9.336 15.031 8.055 1 88.56 94 ARG A N 1
ATOM 736 C CA . ARG A 1 94 ? 8.031 15.656 7.867 1 88.56 94 ARG A CA 1
ATOM 737 C C . ARG A 1 94 ? 7.113 14.766 7.031 1 88.56 94 ARG A C 1
ATOM 739 O O . ARG A 1 94 ? 6.184 15.258 6.387 1 88.56 94 ARG A O 1
ATOM 746 N N . TYR A 1 95 ? 7.449 13.5 7.078 1 93 95 TYR A N 1
ATOM 747 C CA . TYR A 1 95 ? 6.613 12.594 6.301 1 93 95 TYR A CA 1
ATOM 748 C C . TYR A 1 95 ? 6.098 11.453 7.164 1 93 95 TYR A C 1
ATOM 750 O O . TYR A 1 95 ? 6.852 10.859 7.938 1 93 95 TYR A O 1
ATOM 758 N N . LYS A 1 96 ? 4.832 11.234 7.086 1 94 96 LYS A N 1
ATOM 759 C CA . LYS A 1 96 ? 4.27 9.938 7.441 1 94 96 LYS A CA 1
ATOM 760 C C . LYS A 1 96 ? 4.504 8.914 6.336 1 94 96 LYS A C 1
ATOM 762 O O . LYS A 1 96 ? 4.328 9.219 5.152 1 94 96 LYS A O 1
ATOM 767 N N . MET A 1 97 ? 4.914 7.672 6.73 1 94.88 97 MET A N 1
ATOM 768 C CA . MET A 1 97 ? 5.312 6.723 5.699 1 94.88 97 MET A CA 1
ATOM 769 C C . MET A 1 97 ? 4.562 5.406 5.852 1 94.88 97 MET A C 1
ATOM 771 O O . MET A 1 97 ? 4.312 4.953 6.969 1 94.88 97 MET A O 1
ATOM 775 N N . VAL A 1 98 ? 4.25 4.844 4.73 1 95.75 98 VAL A N 1
ATOM 776 C CA . VAL A 1 98 ? 3.742 3.479 4.641 1 95.75 98 VAL A CA 1
ATOM 777 C C . VAL A 1 98 ? 4.641 2.648 3.727 1 95.75 98 VAL A C 1
ATOM 779 O O . VAL A 1 98 ? 4.922 3.045 2.594 1 95.75 98 VAL A O 1
ATOM 782 N N . VAL A 1 99 ? 5.105 1.517 4.254 1 96.62 99 VAL A N 1
ATOM 783 C CA . VAL A 1 99 ? 5.871 0.562 3.461 1 96.62 99 VAL A CA 1
ATOM 784 C C . VAL A 1 99 ? 5.07 -0.729 3.293 1 96.62 99 VAL A C 1
ATOM 786 O O . VAL A 1 99 ? 4.637 -1.331 4.277 1 96.62 99 VAL A O 1
ATOM 789 N N . GLN A 1 100 ? 4.883 -1.087 2.098 1 94.5 100 GLN A N 1
ATOM 790 C CA . GLN A 1 100 ? 4.168 -2.322 1.793 1 94.5 100 GLN A CA 1
ATOM 791 C C . GLN A 1 100 ? 5.043 -3.285 1 1 94.5 100 GLN A C 1
ATOM 793 O O . GLN A 1 100 ? 5.652 -2.898 -0.002 1 94.5 100 GLN A O 1
ATOM 798 N N . VAL A 1 101 ? 5.066 -4.559 1.458 1 95.56 101 VAL A N 1
ATOM 799 C CA . VAL A 1 101 ? 5.828 -5.613 0.798 1 95.56 101 VAL A CA 1
ATOM 800 C C . VAL A 1 101 ? 4.887 -6.73 0.354 1 95.56 101 VAL A C 1
ATOM 802 O O . VAL A 1 101 ? 4.047 -7.188 1.132 1 95.56 101 VAL A O 1
ATOM 805 N N . VAL A 1 102 ? 5.031 -7.199 -0.901 1 92.44 102 VAL A N 1
ATOM 806 C CA . VAL A 1 102 ? 4.293 -8.328 -1.45 1 92.44 102 VAL A CA 1
ATOM 807 C C . VAL A 1 102 ? 5.27 -9.359 -2.014 1 92.44 102 VAL A C 1
ATOM 809 O O . VAL A 1 102 ? 6.094 -9.039 -2.875 1 92.44 102 VAL A O 1
ATOM 812 N N . ILE A 1 103 ? 5.168 -10.547 -1.573 1 91.81 103 ILE A N 1
ATOM 813 C CA . ILE A 1 103 ? 5.988 -11.625 -2.113 1 91.81 103 ILE A CA 1
ATOM 814 C C . ILE A 1 103 ? 5.086 -12.727 -2.672 1 91.81 103 ILE A C 1
ATOM 816 O O . ILE A 1 103 ? 4.082 -13.086 -2.055 1 91.81 103 ILE A O 1
ATOM 820 N N . GLY A 1 104 ? 5.473 -13.25 -3.801 1 88.62 104 GLY A N 1
ATOM 821 C CA . GLY A 1 104 ? 4.773 -14.383 -4.398 1 88.62 104 GLY A CA 1
ATOM 822 C C . GLY A 1 104 ? 5.695 -15.336 -5.129 1 88.62 104 GLY A C 1
ATOM 823 O O . GLY A 1 104 ? 6.855 -15.008 -5.391 1 88.62 104 GLY A O 1
ATOM 824 N N . GLU A 1 105 ? 5.164 -16.438 -5.379 1 87.31 105 GLU A N 1
ATOM 825 C CA . GLU A 1 105 ? 5.902 -17.422 -6.156 1 87.31 105 GLU A CA 1
ATOM 826 C C . GLU A 1 105 ? 5.988 -17.031 -7.625 1 87.31 105 GLU A C 1
ATOM 828 O O . GLU A 1 105 ? 4.992 -16.594 -8.211 1 87.31 105 GLU A O 1
ATOM 833 N N . GLN A 1 106 ? 7.223 -17.109 -8.156 1 82.19 106 GLN A N 1
ATOM 834 C CA . GLN A 1 106 ? 7.43 -16.812 -9.57 1 82.19 106 GLN A CA 1
ATOM 835 C C . GLN A 1 106 ? 7.082 -18 -10.445 1 82.19 106 GLN A C 1
ATOM 837 O O . GLN A 1 106 ? 7.953 -18.812 -10.773 1 82.19 106 GLN A O 1
ATOM 842 N N . ARG A 1 107 ? 5.785 -18.406 -10.812 1 73 107 ARG A N 1
ATOM 843 C CA . ARG A 1 107 ? 5.383 -19.516 -11.664 1 73 107 ARG A CA 1
ATOM 844 C C . ARG A 1 107 ? 4.812 -19.016 -12.992 1 73 107 ARG A C 1
ATOM 846 O O . ARG A 1 107 ? 4.199 -19.781 -13.734 1 73 107 ARG A O 1
ATOM 853 N N . GLY A 1 108 ? 5.086 -17.953 -13.43 1 62.59 108 GLY A N 1
ATOM 854 C CA . GLY A 1 108 ? 4.6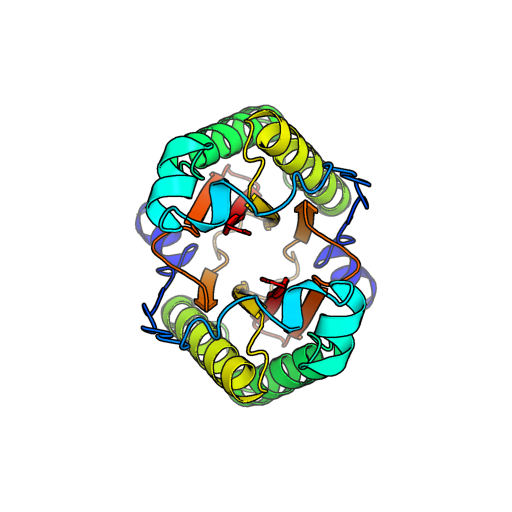72 -17.484 -14.734 1 62.59 108 GLY A CA 1
ATOM 855 C C . GLY A 1 108 ? 3.477 -16.547 -14.68 1 62.59 108 GLY A C 1
ATOM 856 O O . GLY A 1 108 ? 3.275 -15.734 -15.586 1 62.59 108 GLY A O 1
ATOM 857 N N . GLU A 1 109 ? 2.418 -17.031 -13.773 1 63.09 109 GLU A N 1
ATOM 858 C CA . GLU A 1 109 ? 1.308 -16.078 -13.812 1 63.09 109 GLU A CA 1
ATOM 859 C C . GLU A 1 109 ? 1.44 -15.031 -12.711 1 63.09 109 GLU A C 1
ATOM 861 O O . GLU A 1 109 ? 1.706 -15.367 -11.555 1 63.09 109 GLU A O 1
ATOM 866 N N . GLY A 1 110 ? 1.856 -13.938 -12.961 1 71.81 110 GLY A N 1
ATOM 867 C CA . GLY A 1 110 ? 2.262 -12.805 -12.148 1 71.81 110 GLY A CA 1
ATOM 868 C C . GLY A 1 110 ? 1.101 -12.125 -11.445 1 71.81 110 GLY A C 1
ATOM 869 O O . GLY A 1 110 ? 0.012 -12.695 -11.344 1 71.81 110 GLY A O 1
ATOM 870 N N . VAL A 1 111 ? 1.284 -11.32 -10.531 1 82.12 111 VAL A N 1
ATOM 871 C CA . VAL A 1 111 ? 0.372 -10.422 -9.828 1 82.12 111 VAL A CA 1
ATOM 872 C C . VAL A 1 111 ? 0.336 -9.07 -10.523 1 82.12 111 VAL A C 1
ATOM 874 O O . VAL A 1 111 ? 1.263 -8.719 -11.258 1 82.12 111 VAL A O 1
ATOM 877 N N . ASN A 1 112 ? -0.854 -8.523 -10.539 1 88.12 112 ASN A N 1
ATOM 878 C CA . ASN A 1 112 ? -0.969 -7.133 -10.961 1 88.12 112 ASN A CA 1
ATOM 879 C C . ASN A 1 112 ? -1.313 -6.219 -9.789 1 88.12 112 ASN A C 1
ATOM 881 O O . ASN A 1 112 ? -2.076 -6.602 -8.898 1 88.12 112 ASN A O 1
ATOM 885 N N . MET A 1 113 ? -0.642 -5.055 -9.797 1 90.38 113 MET A N 1
ATOM 886 C CA . MET A 1 113 ? -0.845 -4.113 -8.695 1 90.38 113 MET A CA 1
ATOM 887 C C . MET A 1 113 ? -1.113 -2.709 -9.234 1 90.38 113 MET A C 1
ATOM 889 O O . MET A 1 113 ? -0.489 -2.279 -10.203 1 90.38 113 MET A O 1
ATOM 893 N N . ALA A 1 114 ? -2.059 -2.086 -8.602 1 91.56 114 ALA A N 1
ATOM 894 C CA . ALA A 1 114 ? -2.34 -0.679 -8.875 1 91.56 114 ALA A CA 1
ATOM 895 C C . ALA A 1 114 ? -2.604 0.085 -7.578 1 91.56 114 ALA A C 1
ATOM 897 O O . ALA A 1 114 ? -3.062 -0.493 -6.59 1 91.56 114 ALA A O 1
ATOM 898 N N . ALA A 1 115 ? -2.244 1.329 -7.613 1 92.38 115 ALA A N 1
ATOM 899 C CA . ALA A 1 115 ? -2.52 2.219 -6.488 1 92.38 115 ALA A CA 1
ATOM 900 C C . ALA A 1 115 ? -3.139 3.529 -6.965 1 92.38 115 ALA A C 1
ATOM 902 O O . ALA A 1 115 ? -2.811 4.023 -8.047 1 92.38 115 ALA A O 1
ATOM 903 N N . ARG A 1 116 ? -4.008 4.016 -6.25 1 93.94 116 ARG A N 1
ATOM 904 C CA . ARG A 1 116 ? -4.566 5.352 -6.418 1 93.94 116 ARG A CA 1
ATOM 905 C C . ARG A 1 116 ? -4.496 6.145 -5.117 1 93.94 116 ARG A C 1
ATOM 907 O O . ARG A 1 116 ? -4.66 5.586 -4.031 1 93.94 116 ARG A O 1
ATOM 914 N N . CYS A 1 117 ? -4.293 7.398 -5.312 1 92.75 117 CYS A N 1
ATOM 915 C CA . CYS A 1 117 ? -4.121 8.234 -4.133 1 92.75 117 CYS A CA 1
ATOM 916 C C . CYS A 1 117 ? -5.016 9.469 -4.203 1 92.75 117 CYS A C 1
ATOM 918 O O . CYS A 1 117 ? -5.281 9.992 -5.289 1 92.75 117 CYS A O 1
ATOM 920 N N . PHE A 1 118 ? -5.461 9.859 -3.059 1 92.25 118 PHE A N 1
ATOM 921 C CA . PHE A 1 118 ? -6.105 11.141 -2.812 1 92.25 118 PHE A CA 1
ATOM 922 C C . PHE A 1 118 ? -5.312 11.961 -1.803 1 92.25 118 PHE A C 1
ATOM 924 O O . PHE A 1 118 ? -5.559 11.875 -0.598 1 92.25 118 PHE A O 1
ATOM 931 N N . TRP A 1 119 ? -4.227 12.727 -2.258 1 92 119 TRP A N 1
ATOM 932 C CA . TRP A 1 119 ? -3.273 13.461 -1.43 1 92 119 TRP A CA 1
ATOM 933 C C . TRP A 1 119 ? -2.723 14.672 -2.176 1 92 119 TRP A C 1
ATOM 935 O O . TRP A 1 119 ? -3.264 15.07 -3.209 1 92 119 TRP A O 1
ATOM 945 N N . ASP A 1 120 ? -1.855 15.414 -1.581 1 89.25 120 ASP A N 1
ATOM 946 C CA . ASP A 1 120 ? -1.22 16.578 -2.201 1 89.25 120 ASP A CA 1
ATOM 947 C C . ASP A 1 120 ? -0.014 16.156 -3.039 1 89.25 120 ASP A C 1
ATOM 949 O O . ASP A 1 120 ? 1.067 15.906 -2.5 1 89.25 120 ASP A O 1
ATOM 953 N N . ALA A 1 121 ? -0.178 16.203 -4.379 1 87.88 121 ALA A N 1
ATOM 954 C CA . ALA A 1 121 ? 0.826 15.672 -5.301 1 87.88 121 ALA A CA 1
ATOM 955 C C . ALA A 1 121 ? 2.072 16.562 -5.312 1 87.88 121 ALA A C 1
ATOM 957 O O . ALA A 1 121 ? 3.133 16.141 -5.781 1 87.88 121 ALA A O 1
ATOM 958 N N . ASP A 1 122 ? 1.951 17.719 -4.785 1 85.62 122 ASP A N 1
ATOM 959 C CA . ASP A 1 122 ? 3.109 18.594 -4.762 1 85.62 122 ASP A CA 1
ATOM 960 C C . ASP A 1 122 ? 4.062 18.219 -3.631 1 85.62 122 ASP A C 1
ATOM 962 O O . ASP A 1 122 ? 5.254 18.547 -3.684 1 85.62 122 ASP A O 1
ATOM 966 N N . THR A 1 123 ? 3.543 17.625 -2.613 1 88.75 123 THR A N 1
ATOM 967 C CA . THR A 1 123 ? 4.363 17.359 -1.436 1 88.75 123 THR A CA 1
ATOM 968 C C . THR A 1 123 ? 4.441 15.859 -1.162 1 88.75 123 THR A C 1
ATOM 970 O O . THR A 1 123 ? 5.488 15.352 -0.742 1 88.75 123 THR A O 1
ATOM 973 N N . ASP A 1 124 ? 3.361 15.164 -1.366 1 91.25 124 ASP A N 1
ATOM 974 C CA . ASP A 1 124 ? 3.332 13.727 -1.138 1 91.25 124 ASP A CA 1
ATOM 975 C C . ASP A 1 124 ? 3.932 12.969 -2.32 1 91.25 124 ASP A C 1
ATOM 977 O O . ASP A 1 124 ? 3.934 13.469 -3.447 1 91.25 124 ASP A O 1
ATOM 981 N N . SER A 1 125 ? 4.496 11.898 -2.057 1 92.5 125 SER A N 1
ATOM 982 C CA . SER A 1 125 ? 5.133 11.133 -3.123 1 92.5 125 SER A CA 1
ATOM 983 C C . SER A 1 125 ? 5.176 9.648 -2.791 1 92.5 125 SER A C 1
ATOM 985 O O . SER A 1 125 ? 4.68 9.227 -1.744 1 92.5 125 SER A O 1
ATOM 987 N N . TYR A 1 126 ? 5.621 8.867 -3.779 1 93.38 126 TYR A N 1
ATOM 988 C CA . TYR A 1 126 ? 5.766 7.43 -3.59 1 93.38 126 TYR A CA 1
ATOM 989 C C . TYR A 1 126 ? 6.906 6.883 -4.441 1 93.38 126 TYR A C 1
ATOM 991 O O . TYR A 1 126 ? 7.34 7.527 -5.398 1 93.38 126 TYR A O 1
ATOM 999 N N . ALA A 1 127 ? 7.406 5.715 -4.016 1 93.94 127 ALA A N 1
ATOM 1000 C CA . ALA A 1 127 ? 8.398 4.953 -4.777 1 93.94 127 ALA A CA 1
ATOM 1001 C C . ALA A 1 127 ? 8.141 3.453 -4.66 1 93.94 127 ALA A C 1
ATOM 1003 O O . ALA A 1 127 ? 7.488 3 -3.717 1 93.94 127 ALA A O 1
ATOM 1004 N N . HIS A 1 128 ? 8.562 2.748 -5.648 1 93.62 128 HIS A N 1
ATOM 1005 C CA . HIS A 1 128 ? 8.461 1.293 -5.59 1 93.62 128 HIS A CA 1
ATOM 1006 C C . HIS A 1 128 ? 9.594 0.631 -6.371 1 93.62 128 HIS A C 1
ATOM 1008 O O . HIS A 1 128 ? 10.258 1.281 -7.18 1 93.62 128 HIS A O 1
ATOM 1014 N N . ASP A 1 129 ? 9.828 -0.551 -6.027 1 94.31 129 ASP A N 1
ATOM 1015 C CA . ASP A 1 129 ? 10.75 -1.389 -6.789 1 94.31 129 ASP A CA 1
ATOM 1016 C C . ASP A 1 129 ? 10.32 -2.854 -6.758 1 94.31 129 ASP A C 1
ATOM 1018 O O . ASP A 1 129 ? 9.461 -3.234 -5.953 1 94.31 129 ASP A O 1
ATOM 1022 N N . VAL A 1 130 ? 10.82 -3.564 -7.754 1 92.06 130 VAL A N 1
ATOM 1023 C CA . VAL A 1 130 ? 10.484 -4.977 -7.898 1 92.06 130 VAL A CA 1
ATOM 1024 C C . VAL A 1 130 ? 11.766 -5.812 -7.934 1 92.06 130 VAL A C 1
ATOM 1026 O O . VAL A 1 130 ? 12.742 -5.438 -8.586 1 92.06 130 VAL A O 1
ATOM 1029 N N . PHE A 1 131 ? 11.656 -6.875 -7.223 1 94.5 131 PHE A N 1
ATOM 1030 C CA . PHE A 1 131 ? 12.688 -7.906 -7.297 1 94.5 131 PHE A CA 1
ATOM 1031 C C . PHE A 1 131 ? 12.102 -9.219 -7.812 1 94.5 131 PHE A C 1
ATOM 1033 O O . PHE A 1 131 ? 10.961 -9.562 -7.496 1 94.5 131 PHE A O 1
ATOM 1040 N N . MET A 1 132 ? 12.969 -9.859 -8.648 1 91.06 132 MET A N 1
ATOM 1041 C CA . MET A 1 132 ? 12.492 -11.141 -9.156 1 91.06 132 MET A CA 1
ATOM 1042 C C . MET A 1 132 ? 13.664 -12.102 -9.383 1 91.06 132 MET A C 1
ATOM 1044 O O . MET A 1 132 ? 14.719 -11.688 -9.867 1 91.06 132 MET A O 1
ATOM 1048 N N . ASN A 1 133 ? 13.461 -13.312 -9.062 1 91.44 133 ASN A N 1
ATOM 1049 C CA . ASN A 1 133 ? 14.336 -14.414 -9.461 1 91.44 133 ASN A CA 1
ATOM 1050 C C . ASN A 1 133 ? 13.539 -15.594 -10 1 91.44 133 ASN A C 1
ATOM 1052 O O . ASN A 1 133 ? 12.359 -15.453 -10.336 1 91.44 133 ASN A O 1
ATOM 1056 N N . ASP A 1 134 ? 14.117 -16.766 -10.133 1 90.06 134 ASP A N 1
ATOM 1057 C CA . ASP A 1 134 ? 13.438 -17.906 -10.75 1 90.06 134 ASP A CA 1
ATOM 1058 C C . ASP A 1 134 ? 12.367 -18.469 -9.828 1 90.06 134 ASP A C 1
ATOM 1060 O O . ASP A 1 134 ? 11.492 -19.219 -10.273 1 90.06 134 ASP A O 1
ATOM 1064 N N . SER A 1 135 ? 12.375 -18.078 -8.617 1 90.25 135 SER A N 1
ATOM 1065 C CA . SER A 1 135 ? 11.539 -18.75 -7.629 1 90.25 135 SER A CA 1
ATOM 1066 C C . SER A 1 135 ? 10.469 -17.812 -7.086 1 90.25 135 SER A C 1
ATOM 1068 O O . SER A 1 135 ? 9.344 -18.234 -6.805 1 90.25 135 SER A O 1
ATOM 1070 N N . LEU A 1 136 ? 10.906 -16.531 -6.879 1 91.56 136 LEU A N 1
ATOM 1071 C CA . LEU A 1 136 ? 9.945 -15.625 -6.254 1 91.56 136 LEU A CA 1
ATOM 1072 C C . LEU A 1 136 ? 10.047 -14.227 -6.848 1 91.56 136 LEU A C 1
ATOM 1074 O O . LEU A 1 136 ? 11.047 -13.891 -7.496 1 91.56 136 LEU A O 1
ATOM 1078 N N . PHE A 1 137 ? 8.977 -13.461 -6.656 1 90.75 137 PHE A N 1
ATOM 1079 C CA . PHE A 1 137 ? 9 -12.023 -6.898 1 90.75 137 PHE A CA 1
ATOM 1080 C C . PHE A 1 137 ? 8.625 -11.258 -5.633 1 90.75 137 PHE A C 1
ATOM 1082 O O . PHE A 1 137 ? 7.953 -11.789 -4.754 1 90.75 137 PHE A O 1
ATOM 1089 N N . CYS A 1 138 ? 9.117 -10.078 -5.59 1 93.25 138 CYS A N 1
ATOM 1090 C CA . CYS A 1 138 ? 8.805 -9.18 -4.48 1 93.25 138 CYS A CA 1
ATOM 1091 C C . CYS A 1 138 ? 8.57 -7.758 -4.973 1 93.25 138 CYS A C 1
ATOM 1093 O O . CYS A 1 138 ? 9.391 -7.215 -5.715 1 93.25 138 CYS A O 1
ATOM 1095 N N . VAL A 1 139 ? 7.441 -7.234 -4.57 1 92.94 139 VAL A N 1
ATOM 1096 C CA . VAL A 1 139 ? 7.133 -5.844 -4.875 1 92.94 139 VAL A CA 1
ATOM 1097 C C . VAL A 1 139 ? 7.062 -5.031 -3.582 1 92.94 139 VAL A C 1
ATOM 1099 O O . VAL A 1 139 ? 6.363 -5.414 -2.641 1 92.94 139 VAL A O 1
ATOM 1102 N N . VAL A 1 140 ? 7.781 -3.977 -3.592 1 95.5 140 VAL A N 1
ATOM 1103 C CA . VAL A 1 140 ? 7.754 -3.074 -2.445 1 95.5 140 VAL A CA 1
ATOM 1104 C C . VAL A 1 140 ? 7.289 -1.688 -2.891 1 95.5 140 VAL A C 1
ATOM 1106 O O . VAL A 1 140 ? 7.711 -1.19 -3.936 1 95.5 140 VAL A O 1
ATOM 1109 N N . ALA A 1 141 ? 6.426 -1.179 -2.141 1 94.25 141 ALA A N 1
ATOM 1110 C CA . ALA A 1 141 ? 5.984 0.2 -2.342 1 94.25 141 ALA A CA 1
ATOM 1111 C C . ALA A 1 141 ? 6.098 1.006 -1.052 1 94.25 141 ALA A C 1
ATOM 1113 O O . ALA A 1 141 ? 5.809 0.498 0.033 1 94.25 141 ALA A O 1
ATOM 1114 N N . ALA A 1 142 ? 6.539 2.219 -1.183 1 96.25 142 ALA A N 1
ATOM 1115 C CA . ALA A 1 142 ? 6.605 3.16 -0.068 1 96.25 142 ALA A CA 1
ATOM 1116 C C . ALA A 1 142 ? 5.867 4.453 -0.396 1 96.25 142 ALA A C 1
ATOM 1118 O O . ALA A 1 142 ? 6.047 5.02 -1.478 1 96.25 142 ALA A O 1
ATOM 1119 N N . PHE A 1 143 ? 5.062 4.879 0.493 1 95.5 143 PHE A N 1
ATOM 1120 C CA . PHE A 1 143 ? 4.305 6.113 0.353 1 95.5 143 PHE A CA 1
ATOM 1121 C C . PHE A 1 143 ? 4.684 7.113 1.44 1 95.5 143 PHE A C 1
ATOM 1123 O O . PHE A 1 143 ? 4.77 6.754 2.617 1 95.5 143 PHE A O 1
ATOM 1130 N N . GLY A 1 144 ? 4.918 8.32 1.038 1 95.12 144 GLY A N 1
ATOM 1131 C CA . GLY A 1 144 ? 5.219 9.398 1.968 1 95.12 144 GLY A CA 1
ATOM 1132 C C . GLY A 1 144 ? 4.219 10.539 1.905 1 95.12 144 GLY A C 1
ATOM 1133 O O . GLY A 1 144 ? 4.078 11.188 0.868 1 95.12 144 GLY A O 1
ATOM 1134 N N . CYS A 1 145 ? 3.57 10.781 3.008 1 93.94 145 CYS A N 1
ATOM 1135 C CA . CYS A 1 145 ? 2.605 11.867 3.139 1 93.94 145 CYS A CA 1
ATOM 1136 C C . CYS A 1 145 ? 3.172 13.008 3.984 1 93.94 145 CYS A C 1
ATOM 1138 O O . CYS A 1 145 ? 3.389 12.836 5.188 1 93.94 145 CYS A O 1
ATOM 1140 N N . PHE A 1 146 ? 3.264 14.148 3.287 1 91.44 146 PHE A N 1
ATOM 1141 C CA . PHE A 1 146 ? 3.805 15.305 3.988 1 91.44 146 PHE A CA 1
ATOM 1142 C C . PHE A 1 146 ? 2.822 15.812 5.035 1 91.44 146 PHE A C 1
ATOM 1144 O O . PHE A 1 146 ? 1.617 15.883 4.785 1 91.44 146 PHE A O 1
ATOM 1151 N N . TYR A 1 147 ? 3.314 16.047 6.223 1 85.88 147 TYR A N 1
ATOM 1152 C CA . TYR A 1 147 ? 2.443 16.625 7.238 1 85.88 147 TYR A CA 1
ATOM 1153 C C . TYR A 1 147 ? 3.041 17.906 7.793 1 85.88 147 TYR A C 1
ATOM 1155 O O . TYR A 1 147 ? 4.262 18.047 7.895 1 85.88 147 TYR A O 1
ATOM 1163 N N . TYR A 1 148 ? 2.113 18.844 7.996 1 73.12 148 TYR A N 1
ATOM 1164 C CA . TYR A 1 148 ? 2.537 20.156 8.469 1 73.12 148 TYR A CA 1
ATOM 1165 C C . TYR A 1 148 ? 2.674 20.172 9.984 1 73.12 148 TYR A C 1
ATOM 1167 O O . TYR A 1 148 ? 1.945 19.469 10.688 1 73.12 148 TYR A O 1
ATOM 1175 N N . ARG B 1 1 ? 10.508 -9.719 -23.578 1 27.78 1 ARG B N 1
ATOM 1176 C CA . ARG B 1 1 ? 9.164 -10.094 -23.141 1 27.78 1 ARG B CA 1
ATOM 1177 C C . ARG B 1 1 ? 8.945 -9.742 -21.672 1 27.78 1 ARG B C 1
ATOM 1179 O O . ARG B 1 1 ? 7.926 -10.109 -21.094 1 27.78 1 ARG B O 1
ATOM 1186 N N . GLY B 1 2 ? 9.945 -9.422 -20.922 1 36.22 2 GLY B N 1
ATOM 1187 C CA . GLY B 1 2 ? 10.32 -8.977 -19.578 1 36.22 2 GLY B CA 1
ATOM 1188 C C . GLY B 1 2 ? 9.672 -7.66 -19.188 1 36.22 2 GLY B C 1
ATOM 1189 O O . GLY B 1 2 ? 9.523 -7.367 -18 1 36.22 2 GLY B O 1
ATOM 1190 N N . ASN B 1 3 ? 9.539 -6.75 -20.078 1 42.12 3 ASN B N 1
ATOM 1191 C CA . ASN B 1 3 ? 9.133 -5.348 -20.016 1 42.12 3 ASN B CA 1
ATOM 1192 C C . ASN B 1 3 ? 7.668 -5.203 -19.625 1 42.12 3 ASN B C 1
ATOM 1194 O O . ASN B 1 3 ? 7.289 -4.227 -18.969 1 42.12 3 ASN B O 1
ATOM 1198 N N . ASP B 1 4 ? 6.801 -6.137 -20.141 1 46.94 4 ASP B N 1
ATOM 1199 C CA . ASP B 1 4 ? 5.344 -6.117 -20.047 1 46.94 4 ASP B CA 1
ATOM 1200 C C . ASP B 1 4 ? 4.871 -6.391 -18.625 1 46.94 4 ASP B C 1
ATOM 1202 O O . ASP B 1 4 ? 3.846 -5.863 -18.203 1 46.94 4 ASP B O 1
ATOM 1206 N N . TRP B 1 5 ? 5.602 -7.273 -18.062 1 46.16 5 TRP B N 1
ATOM 1207 C CA . TRP B 1 5 ? 5.195 -7.715 -16.734 1 46.16 5 TRP B CA 1
ATOM 1208 C C . TRP B 1 5 ? 5.184 -6.551 -15.75 1 46.16 5 TRP B C 1
ATOM 1210 O O . TRP B 1 5 ? 4.32 -6.48 -14.875 1 46.16 5 TRP B O 1
ATOM 1220 N N . TRP B 1 6 ? 6.184 -5.68 -15.867 1 47.91 6 TRP B N 1
ATOM 1221 C CA . TRP B 1 6 ? 6.371 -4.555 -14.961 1 47.91 6 TRP B CA 1
ATOM 1222 C C . TRP B 1 6 ? 5.164 -3.621 -14.992 1 47.91 6 TRP B C 1
ATOM 1224 O O . TRP B 1 6 ? 4.742 -3.111 -13.953 1 47.91 6 TRP B O 1
ATOM 1234 N N . SER B 1 7 ? 4.93 -3.307 -16.234 1 46.22 7 SER B N 1
ATOM 1235 C CA . SER B 1 7 ? 3.783 -2.428 -16.438 1 46.22 7 SER B CA 1
ATOM 1236 C C . SER B 1 7 ? 2.525 -3.008 -15.805 1 46.22 7 SER B C 1
ATOM 1238 O O . SER B 1 7 ? 1.65 -2.262 -15.352 1 46.22 7 SER B O 1
ATOM 1240 N N . ARG B 1 8 ? 2.605 -4.273 -15.781 1 47.09 8 ARG B N 1
ATOM 1241 C CA . ARG B 1 8 ? 1.432 -4.965 -15.266 1 47.09 8 ARG B CA 1
ATOM 1242 C C . ARG B 1 8 ? 1.386 -4.902 -13.742 1 47.09 8 ARG B C 1
ATOM 1244 O O . ARG B 1 8 ? 0.306 -4.875 -13.148 1 47.09 8 ARG B O 1
ATOM 1251 N N . VAL B 1 9 ? 2.529 -5.078 -13.234 1 51.12 9 VAL B N 1
ATOM 1252 C CA . VAL B 1 9 ? 2.604 -5.074 -11.773 1 51.12 9 VAL B CA 1
ATOM 1253 C C . VAL B 1 9 ? 2.217 -3.697 -11.242 1 51.12 9 VAL B C 1
ATOM 1255 O O . VAL B 1 9 ? 1.466 -3.588 -10.266 1 51.12 9 VAL B O 1
ATOM 1258 N N . MET B 1 10 ? 2.84 -2.543 -11.758 1 52.97 10 MET B N 1
ATOM 1259 C CA . MET B 1 10 ? 2.609 -1.24 -11.141 1 52.97 10 MET B CA 1
ATOM 1260 C C . MET B 1 10 ? 1.663 -0.398 -11.992 1 52.97 10 MET B C 1
ATOM 1262 O O . MET B 1 10 ? 2.037 0.071 -13.07 1 52.97 10 MET B O 1
ATOM 1266 N N . GLY B 1 11 ? 0.491 -0.728 -12.039 1 45.72 11 GLY B N 1
ATOM 1267 C CA . GLY B 1 11 ? -0.385 0.259 -12.648 1 45.72 11 GLY B CA 1
ATOM 1268 C C . GLY B 1 11 ? -0.025 1.687 -12.281 1 45.72 11 GLY B C 1
ATOM 1269 O O . GLY B 1 11 ? 0.699 1.918 -11.312 1 45.72 11 GLY B O 1
ATOM 1270 N N . GLU B 1 12 ? -0.125 2.602 -13.297 1 45.53 12 GLU B N 1
ATOM 1271 C CA . GLU B 1 12 ? 0.126 4.023 -13.094 1 45.53 12 GLU B CA 1
ATOM 1272 C C . GLU B 1 12 ? -0.545 4.527 -11.812 1 45.53 12 GLU B C 1
ATOM 1274 O O . GLU B 1 12 ? -1.686 4.16 -11.523 1 45.53 12 GLU B O 1
ATOM 1279 N N . LEU B 1 13 ? 0.257 4.805 -10.938 1 49.28 13 LEU B N 1
ATOM 1280 C CA . LEU B 1 13 ? -0.335 5.57 -9.844 1 49.28 13 LEU B CA 1
ATOM 1281 C C . LEU B 1 13 ? -1.155 6.738 -10.383 1 49.28 13 LEU B C 1
ATOM 1283 O O . LEU B 1 13 ? -0.645 7.562 -11.148 1 49.28 13 LEU B O 1
ATOM 1287 N N . GLY B 1 14 ? -2.373 6.66 -10.633 1 44.34 14 GLY B N 1
ATOM 1288 C CA . GLY B 1 14 ? -3.211 7.785 -11.023 1 44.34 14 GLY B CA 1
ATOM 1289 C C . GLY B 1 14 ? -3.4 8.797 -9.906 1 44.34 14 GLY B C 1
ATOM 1290 O O . GLY B 1 14 ? -3.92 8.461 -8.844 1 44.34 14 GLY B O 1
ATOM 1291 N N . SER B 1 15 ? -2.477 9.688 -9.82 1 45.12 15 SER B N 1
ATOM 1292 C CA . SER B 1 15 ? -2.756 10.781 -8.891 1 45.12 15 SER B CA 1
ATOM 1293 C C . SER B 1 15 ? -3.723 11.789 -9.508 1 45.12 15 SER B C 1
ATOM 1295 O O . SER B 1 15 ? -3.504 12.273 -10.617 1 45.12 15 SER B O 1
ATOM 1297 N N . GLU B 1 16 ? -4.91 11.641 -9.586 1 37.81 16 GLU B N 1
ATOM 1298 C CA . GLU B 1 16 ? -5.676 12.828 -9.969 1 37.81 16 GLU B CA 1
ATOM 1299 C C . GLU B 1 16 ? -5.379 13.992 -9.023 1 37.81 16 GLU B C 1
ATOM 1301 O O . GLU B 1 16 ? -5.391 13.828 -7.805 1 37.81 16 GLU B O 1
ATOM 1306 N N . THR B 1 17 ? -4.633 14.836 -9.57 1 35.88 17 THR B N 1
ATOM 1307 C CA . THR B 1 17 ? -4.48 16.109 -8.883 1 35.88 17 THR B CA 1
ATOM 1308 C C . THR B 1 17 ? -5.832 16.656 -8.43 1 35.88 17 THR B C 1
ATOM 1310 O O . THR B 1 17 ? -6.672 17.016 -9.258 1 35.88 17 THR B O 1
ATOM 1313 N N . GLY B 1 18 ? -6.633 16.062 -7.84 1 32.44 18 GLY B N 1
ATOM 1314 C CA . GLY B 1 18 ? -7.727 16.875 -7.328 1 32.44 18 GLY B CA 1
ATOM 1315 C C . GLY B 1 18 ? -7.254 18.141 -6.637 1 32.44 18 GLY B C 1
ATOM 1316 O O . GLY B 1 18 ? -6.238 18.125 -5.938 1 32.44 18 GLY B O 1
ATOM 1317 N N . ASN B 1 19 ? -7.344 19.219 -7.402 1 30.95 19 ASN B N 1
ATOM 1318 C CA . ASN B 1 19 ? -7.254 20.547 -6.789 1 30.95 19 ASN B CA 1
ATOM 1319 C C . ASN B 1 19 ? -7.973 20.594 -5.441 1 30.95 19 ASN B C 1
ATOM 1321 O O . ASN B 1 19 ? -9.195 20.719 -5.391 1 30.95 19 ASN B O 1
ATOM 1325 N N . GLY B 1 20 ? -7.906 19.641 -4.66 1 30.8 20 GLY B N 1
ATOM 1326 C CA . GLY B 1 20 ? -8.539 20 -3.398 1 30.8 20 GLY B CA 1
ATOM 1327 C C . GLY B 1 20 ? -8.156 21.375 -2.895 1 30.8 20 GLY B C 1
ATOM 1328 O O . GLY B 1 20 ? -7.059 21.562 -2.369 1 30.8 20 GLY B O 1
ATOM 1329 N N . SER B 1 21 ? -8.438 22.328 -3.678 1 30.67 21 SER B N 1
ATOM 1330 C CA . SER B 1 21 ? -8.547 23.688 -3.146 1 30.67 21 SER B CA 1
ATOM 1331 C C . SER B 1 21 ? -9.219 23.703 -1.777 1 30.67 21 SER B C 1
ATOM 1333 O O . SER B 1 21 ? -10.43 23.906 -1.676 1 30.67 21 SER B O 1
ATOM 1335 N N . THR B 1 22 ? -9.203 22.625 -1.091 1 33.22 22 THR B N 1
ATOM 1336 C CA . THR B 1 22 ? -9.859 22.984 0.161 1 33.22 22 THR B CA 1
ATOM 1337 C C . THR B 1 22 ? -9.25 24.25 0.747 1 33.22 22 THR B C 1
ATOM 1339 O O . THR B 1 22 ? -8.039 24.469 0.645 1 33.22 22 THR B O 1
ATOM 1342 N N . TYR B 1 23 ? -9.984 25.359 0.723 1 28.41 23 TYR B N 1
ATOM 1343 C CA . TYR B 1 23 ? -9.758 26.562 1.518 1 28.41 23 TYR B CA 1
ATOM 1344 C C . TYR B 1 23 ? -9.039 26.219 2.816 1 28.41 23 TYR B C 1
ATOM 1346 O O . TYR B 1 23 ? -9.398 25.266 3.506 1 28.41 23 TYR B O 1
ATOM 1354 N N . SER B 1 24 ? -7.773 26.25 2.816 1 35 24 SER B N 1
ATOM 1355 C CA . SER B 1 24 ? -7.047 26.328 4.082 1 35 24 SER B CA 1
ATOM 1356 C C . SER B 1 24 ? -7.855 27.078 5.133 1 35 24 SER B C 1
ATOM 1358 O O . SER B 1 24 ? -7.973 28.297 5.074 1 35 24 SER B O 1
ATOM 1360 N N . LEU B 1 25 ? -9.062 26.719 5.434 1 35 25 LEU B N 1
ATOM 1361 C CA . LEU B 1 25 ? -9.516 27.469 6.602 1 35 25 LEU B CA 1
ATOM 1362 C C . LEU B 1 25 ? -8.375 27.656 7.602 1 35 25 LEU B C 1
ATOM 1364 O O . LEU B 1 25 ? -7.543 26.766 7.773 1 35 25 LEU B O 1
ATOM 1368 N N . ARG B 1 26 ? -7.949 28.828 7.812 1 34.34 26 ARG B N 1
ATOM 1369 C CA . ARG B 1 26 ? -6.953 29.375 8.727 1 34.34 26 ARG B CA 1
ATOM 1370 C C . ARG B 1 26 ? -6.891 28.547 10.016 1 34.34 26 ARG B C 1
ATOM 1372 O O . ARG B 1 26 ? -7.922 28.266 10.625 1 34.34 26 ARG B O 1
ATOM 1379 N N . PRO B 1 27 ? -5.746 27.828 10.383 1 40.62 27 PRO B N 1
ATOM 1380 C CA . PRO B 1 27 ? -5.387 27.156 11.641 1 40.62 27 PRO B CA 1
ATOM 1381 C C . PRO B 1 27 ? -5.914 27.891 12.867 1 40.62 27 PRO B C 1
ATOM 1383 O O . PRO B 1 27 ? -5.559 27.547 14 1 40.62 27 PRO B O 1
ATOM 1386 N N . GLY B 1 28 ? -6.496 28.922 12.68 1 37.31 28 GLY B N 1
ATOM 1387 C CA . GLY B 1 28 ? -6.668 29.656 13.93 1 37.31 28 GLY B CA 1
ATOM 1388 C C . GLY B 1 28 ? -7.418 28.859 14.977 1 37.31 28 GLY B C 1
ATOM 1389 O O . GLY B 1 28 ? -7.027 28.828 16.141 1 37.31 28 GLY B O 1
ATOM 1390 N N . LEU B 1 29 ? -8.648 28.453 14.703 1 42.28 29 LEU B N 1
ATOM 1391 C CA . LEU B 1 29 ? -9.43 27.844 15.773 1 42.28 29 LEU B CA 1
ATOM 1392 C C . LEU B 1 29 ? -9.055 26.375 15.969 1 42.28 29 LEU B C 1
ATOM 1394 O O . LEU B 1 29 ? -9.133 25.844 17.078 1 42.28 29 LEU B O 1
ATOM 1398 N N . GLN B 1 30 ? -8.75 25.516 14.977 1 45.44 30 GLN B N 1
ATOM 1399 C CA . GLN B 1 30 ? -8.492 24.078 14.992 1 45.44 30 GLN B CA 1
ATOM 1400 C C . GLN B 1 30 ? -7.148 23.766 15.633 1 45.44 30 GLN B C 1
ATOM 1402 O O . GLN B 1 30 ? -6.871 22.609 15.977 1 45.44 30 GLN B O 1
ATOM 1407 N N . ARG B 1 31 ? -6.238 24.656 15.664 1 48.34 31 ARG B N 1
ATOM 1408 C CA . ARG B 1 31 ? -4.918 24.578 16.281 1 48.34 31 ARG B CA 1
ATOM 1409 C C . ARG B 1 31 ? -5.035 24.375 17.797 1 48.34 31 ARG B C 1
ATOM 1411 O O . ARG B 1 31 ? -4.07 23.984 18.438 1 48.34 31 ARG B O 1
ATOM 1418 N N . LYS B 1 32 ? -6.25 24.594 18.297 1 56.34 32 LYS B N 1
ATOM 1419 C CA . LYS B 1 32 ? -6.277 24.562 19.75 1 56.34 32 LYS B CA 1
ATOM 1420 C C . LYS B 1 32 ? -6.621 23.172 20.281 1 56.34 32 LYS B C 1
ATOM 1422 O O . LYS B 1 32 ? -6.293 22.844 21.406 1 56.34 32 LYS B O 1
ATOM 1427 N N . LEU B 1 33 ? -7.234 22.328 19.422 1 63.97 33 LEU B N 1
ATOM 1428 C CA . LEU B 1 33 ? -7.594 21.031 20 1 63.97 33 LEU B CA 1
ATOM 1429 C C . LEU B 1 33 ? -6.578 19.953 19.609 1 63.97 33 LEU B C 1
ATOM 1431 O O . LEU B 1 33 ? -6.004 20 18.531 1 63.97 33 LEU B O 1
ATOM 1435 N N . PRO B 1 34 ? -6.402 19.016 20.531 1 71.44 34 PRO B N 1
ATOM 1436 C CA . PRO B 1 34 ? -5.488 17.922 20.219 1 71.44 34 PRO B CA 1
ATOM 1437 C C . PRO B 1 34 ? -5.922 17.125 18.984 1 71.44 34 PRO B C 1
ATOM 1439 O O . PRO B 1 34 ? -7.121 16.984 18.719 1 71.44 34 PRO B O 1
ATOM 1442 N N . ALA B 1 35 ? -4.977 16.719 18.109 1 65.31 35 ALA B N 1
ATOM 1443 C CA . ALA B 1 35 ? -5.188 16.031 16.828 1 65.31 35 ALA B CA 1
ATOM 1444 C C . ALA B 1 35 ? -6.164 14.875 16.984 1 65.31 35 ALA B C 1
ATOM 1446 O O . ALA B 1 35 ? -7.098 14.727 16.203 1 65.31 35 ALA B O 1
ATOM 1447 N N . PRO B 1 36 ? -6.02 14.039 17.984 1 69.5 36 PRO B N 1
ATOM 1448 C CA . PRO B 1 36 ? -6.969 12.93 18.094 1 69.5 36 PRO B CA 1
ATOM 1449 C C . PRO B 1 36 ? -8.406 13.406 18.281 1 69.5 36 PRO B C 1
ATOM 1451 O O . PRO B 1 36 ? -9.344 12.781 17.781 1 69.5 36 PRO B O 1
ATOM 1454 N N . LEU B 1 37 ? -8.484 14.438 19 1 72.19 37 LEU B N 1
ATOM 1455 C CA . LEU B 1 37 ? -9.812 14.984 19.234 1 72.19 37 LEU B CA 1
ATOM 1456 C C . LEU B 1 37 ? -10.391 15.578 17.953 1 72.19 37 LEU B C 1
ATOM 1458 O O . LEU B 1 37 ? -11.578 15.422 17.656 1 72.19 37 LEU B O 1
ATOM 1462 N N . VAL B 1 38 ? -9.625 16.281 17.219 1 69.69 38 VAL B N 1
ATOM 1463 C CA . VAL B 1 38 ? -10.047 16.844 15.945 1 69.69 38 VAL B CA 1
ATOM 1464 C C . VAL B 1 38 ? -10.469 15.727 15 1 69.69 38 VAL B C 1
ATOM 1466 O O . VAL B 1 38 ? -11.492 15.828 14.32 1 69.69 38 VAL B O 1
ATOM 1469 N N . ALA B 1 39 ? -9.656 14.695 14.953 1 67.69 39 ALA B N 1
ATOM 1470 C CA . ALA B 1 39 ? -9.969 13.547 14.109 1 67.69 39 ALA B CA 1
ATOM 1471 C C . ALA B 1 39 ? -11.305 12.922 14.492 1 67.69 39 ALA B C 1
ATOM 1473 O O . ALA B 1 39 ? -12.094 12.547 13.625 1 67.69 39 ALA B O 1
ATOM 1474 N N . LEU B 1 40 ? -11.469 12.781 15.734 1 69.06 40 LEU B N 1
ATOM 1475 C CA . LEU B 1 40 ? -12.719 12.211 16.234 1 69.06 40 LEU B CA 1
ATOM 1476 C C . LEU B 1 40 ? -13.914 13.047 15.797 1 69.06 40 LEU B C 1
ATOM 1478 O O . LEU B 1 40 ? -14.953 12.5 15.43 1 69.06 40 LEU B O 1
ATOM 1482 N N . LEU B 1 41 ? -13.719 14.25 15.789 1 67.69 41 LEU B N 1
ATOM 1483 C CA . LEU B 1 41 ? -14.82 15.172 15.508 1 67.69 41 LEU B CA 1
ATOM 1484 C C . LEU B 1 41 ? -15.055 15.305 14.008 1 67.69 41 LEU B C 1
ATOM 1486 O O . LEU B 1 41 ? -16.203 15.422 13.562 1 67.69 41 LEU B O 1
ATOM 1490 N N . LEU B 1 42 ? -14.102 15.469 13.266 1 65.31 42 LEU B N 1
ATOM 1491 C CA . LEU B 1 42 ? -14.219 15.875 11.867 1 65.31 42 LEU B CA 1
ATOM 1492 C C . LEU B 1 42 ? -14.289 14.656 10.953 1 65.31 42 LEU B C 1
ATOM 1494 O O . LEU B 1 42 ? -14.367 14.797 9.727 1 65.31 42 LEU B O 1
ATOM 1498 N N . GLY B 1 43 ? -14.469 13.508 11.438 1 67.06 43 GLY B N 1
ATOM 1499 C CA . GLY B 1 43 ? -14.625 12.352 10.57 1 67.06 43 GLY B CA 1
ATOM 1500 C C . GLY B 1 43 ? -13.391 11.477 10.523 1 67.06 43 GLY B C 1
ATOM 1501 O O . GLY B 1 43 ? -12.5 11.688 9.688 1 67.06 43 GLY B O 1
ATOM 1502 N N . ARG B 1 44 ? -13.273 10.625 11.398 1 76.69 44 ARG B N 1
ATOM 1503 C CA . ARG B 1 44 ? -12.195 9.664 11.57 1 76.69 44 ARG B CA 1
ATOM 1504 C C . ARG B 1 44 ? -12.242 8.578 10.5 1 76.69 44 ARG B C 1
ATOM 1506 O O . ARG B 1 44 ? -13.32 8.242 10 1 76.69 44 ARG B O 1
ATOM 1513 N N . PHE B 1 45 ? -11.078 8.422 10.031 1 89.06 45 PHE B N 1
ATOM 1514 C CA . PHE B 1 45 ? -10.93 7.191 9.258 1 89.06 45 PHE B CA 1
ATOM 1515 C C . PHE B 1 45 ? -11.438 5.988 10.047 1 89.06 45 PHE B C 1
ATOM 1517 O O . PHE B 1 45 ? -10.781 5.535 10.984 1 89.06 45 PHE B O 1
ATOM 1524 N N . LYS B 1 46 ? -12.727 5.656 9.82 1 89.81 46 LYS B N 1
ATOM 1525 C CA . LYS B 1 46 ? -13.266 4.465 10.469 1 89.81 46 LYS B CA 1
ATOM 1526 C C . LYS B 1 46 ? -12.891 3.203 9.695 1 89.81 46 LYS B C 1
ATOM 1528 O O . LYS B 1 46 ? -13.477 2.908 8.656 1 89.81 46 LYS B O 1
ATOM 1533 N N . ALA B 1 47 ? -12 2.457 10.219 1 92.69 47 ALA B N 1
ATOM 1534 C CA . ALA B 1 47 ? -11.477 1.268 9.562 1 92.69 47 ALA B CA 1
ATOM 1535 C C . ALA B 1 47 ? -12.602 0.309 9.18 1 92.69 47 ALA B C 1
ATOM 1537 O O . ALA B 1 47 ? -12.57 -0.293 8.102 1 92.69 47 ALA B O 1
ATOM 1538 N N . SER B 1 48 ? -13.578 0.183 10.016 1 94.06 48 SER B N 1
ATOM 1539 C CA . SER B 1 48 ? -14.688 -0.725 9.742 1 94.06 48 SER B CA 1
ATOM 1540 C C . SER B 1 48 ? -15.492 -0.267 8.531 1 94.06 48 SER B C 1
ATOM 1542 O O . SER B 1 48 ? -15.859 -1.079 7.68 1 94.06 48 SER B O 1
ATOM 1544 N N . THR B 1 49 ? -15.789 1.038 8.484 1 94.12 49 THR B N 1
ATOM 1545 C CA . THR B 1 49 ? -16.531 1.601 7.363 1 94.12 49 THR B CA 1
ATOM 1546 C C . THR B 1 49 ? -15.766 1.429 6.059 1 94.12 49 THR B C 1
ATOM 1548 O O . THR B 1 49 ? -16.344 1.051 5.035 1 94.12 49 THR B O 1
ATOM 1551 N N . VAL B 1 50 ? -14.492 1.711 6.094 1 96.19 50 VAL B N 1
ATOM 1552 C CA . VAL B 1 50 ? -13.641 1.579 4.918 1 96.19 50 VAL B CA 1
ATOM 1553 C C . VAL B 1 50 ? -13.594 0.118 4.477 1 96.19 50 VAL B C 1
ATOM 1555 O O . VAL B 1 50 ? -13.719 -0.181 3.285 1 96.19 50 VAL B O 1
ATOM 1558 N N . LYS B 1 51 ? -13.484 -0.754 5.422 1 96.88 51 LYS B N 1
ATOM 1559 C CA . LYS B 1 51 ? -13.453 -2.182 5.121 1 96.88 51 LYS B CA 1
ATOM 1560 C C . LYS B 1 51 ? -14.742 -2.633 4.449 1 96.88 51 LYS B C 1
ATOM 1562 O O . LYS B 1 51 ? -14.711 -3.381 3.469 1 96.88 51 LYS B O 1
ATOM 1567 N N . GLU B 1 52 ? -15.797 -2.189 4.969 1 97.44 52 GLU B N 1
ATOM 1568 C CA . GLU B 1 52 ? -17.094 -2.547 4.391 1 97.44 52 GLU B CA 1
ATOM 1569 C C . GLU B 1 52 ? -17.234 -2.006 2.973 1 97.44 52 GLU B C 1
ATOM 1571 O O . GLU B 1 52 ? -17.781 -2.68 2.096 1 97.44 52 GLU B O 1
ATOM 1576 N N . CYS B 1 53 ? -16.828 -0.772 2.785 1 97.31 53 CYS B N 1
ATOM 1577 C CA . CYS B 1 53 ? -16.844 -0.177 1.453 1 97.31 53 CYS B CA 1
ATOM 1578 C C . CYS B 1 53 ? -16.047 -1.02 0.467 1 97.31 53 CYS B C 1
ATOM 1580 O O . CYS B 1 53 ? -16.531 -1.346 -0.616 1 97.31 53 CYS B O 1
ATOM 1582 N N . ILE B 1 54 ? -14.82 -1.467 0.809 1 98 54 ILE B N 1
ATOM 1583 C CA . ILE B 1 54 ? -13.953 -2.275 -0.041 1 98 54 ILE B CA 1
ATOM 1584 C C . ILE B 1 54 ? -14.625 -3.613 -0.341 1 98 54 ILE B C 1
ATOM 1586 O O . ILE B 1 54 ? -14.695 -4.031 -1.499 1 98 54 ILE B O 1
ATOM 1590 N N . ARG B 1 55 ? -15.125 -4.168 0.685 1 97.69 55 ARG B N 1
ATOM 1591 C CA . ARG B 1 55 ? -15.773 -5.469 0.55 1 97.69 55 ARG B CA 1
ATOM 1592 C C . ARG B 1 55 ? -16.938 -5.402 -0.44 1 97.69 55 ARG B C 1
ATOM 1594 O O . ARG B 1 55 ? -17.078 -6.277 -1.3 1 97.69 55 ARG B O 1
ATOM 1601 N N . ALA B 1 56 ? -17.75 -4.41 -0.276 1 97.94 56 ALA B N 1
ATOM 1602 C CA . ALA B 1 56 ? -18.906 -4.246 -1.145 1 97.94 56 ALA B CA 1
ATOM 1603 C C . ALA B 1 56 ? -18.484 -4.09 -2.604 1 97.94 56 ALA B C 1
ATOM 1605 O O . ALA B 1 56 ? -19.078 -4.711 -3.494 1 97.94 56 ALA B O 1
ATOM 1606 N N . VAL B 1 57 ? -17.484 -3.283 -2.873 1 98.25 57 VAL B N 1
ATOM 1607 C CA . VAL B 1 57 ? -17.016 -3.045 -4.234 1 98.25 57 VAL B CA 1
ATOM 1608 C C . VAL B 1 57 ? -16.438 -4.336 -4.82 1 98.25 57 VAL B C 1
ATOM 1610 O O . VAL B 1 57 ? -16.719 -4.68 -5.969 1 98.25 57 VAL B O 1
ATOM 1613 N N . LEU B 1 58 ? -15.641 -5.066 -4.055 1 98.19 58 LEU B N 1
ATOM 1614 C CA . LEU B 1 58 ? -15.016 -6.285 -4.547 1 98.19 58 LEU B CA 1
ATOM 1615 C C . LEU B 1 58 ? -16.062 -7.348 -4.863 1 98.19 58 LEU B C 1
ATOM 1617 O O . LEU B 1 58 ? -15.977 -8.023 -5.891 1 98.19 58 LEU B O 1
ATOM 1621 N N . LYS B 1 59 ? -17.016 -7.504 -4.016 1 97.56 59 LYS B N 1
ATOM 1622 C CA . LYS B 1 59 ? -18.078 -8.469 -4.258 1 97.56 59 LYS B CA 1
ATOM 1623 C C . LYS B 1 59 ? -18.875 -8.109 -5.512 1 97.56 59 LYS B C 1
ATOM 1625 O O . LYS B 1 59 ? -19.172 -8.984 -6.328 1 97.56 59 LYS B O 1
ATOM 1630 N N . GLU B 1 60 ? -19.156 -6.859 -5.652 1 97.56 60 GLU B N 1
ATOM 1631 C CA . GLU B 1 60 ? -19.922 -6.379 -6.793 1 97.56 60 GLU B CA 1
ATOM 1632 C C . GLU B 1 60 ? -19.156 -6.562 -8.102 1 97.56 60 GLU B C 1
ATOM 1634 O O . GLU B 1 60 ? -19.719 -6.996 -9.102 1 97.56 60 GLU B O 1
ATOM 1639 N N . LYS B 1 61 ? -17.875 -6.305 -8.117 1 97.75 61 LYS B N 1
ATOM 1640 C CA . LYS B 1 61 ? -17.125 -6.199 -9.367 1 97.75 61 LYS B CA 1
ATOM 1641 C C . LYS B 1 61 ? -16.438 -7.52 -9.711 1 97.75 61 LYS B C 1
ATOM 1643 O O . LYS B 1 61 ? -16.125 -7.781 -10.875 1 97.75 61 LYS B O 1
ATOM 1648 N N . LEU B 1 62 ? -16.25 -8.445 -8.656 1 97.5 62 LEU B N 1
ATOM 1649 C CA . LEU B 1 62 ? -15.367 -9.578 -8.93 1 97.5 62 LEU B CA 1
ATOM 1650 C C . LEU B 1 62 ? -16.125 -10.891 -8.805 1 97.5 62 LEU B C 1
ATOM 1652 O O . LEU B 1 62 ? -15.594 -11.953 -9.133 1 97.5 62 LEU B O 1
ATOM 1656 N N . ALA B 1 63 ? -17.297 -11.008 -8.297 1 94.31 63 ALA B N 1
ATOM 1657 C CA . ALA B 1 63 ? -18.047 -12.234 -8.016 1 94.31 63 ALA B CA 1
ATOM 1658 C C . ALA B 1 63 ? -18.031 -13.172 -9.219 1 94.31 63 ALA B C 1
ATOM 1660 O O . ALA B 1 63 ? -17.859 -14.383 -9.07 1 94.31 63 ALA B O 1
ATOM 1661 N N . ASP B 1 64 ? -18.109 -12.656 -10.469 1 93.5 64 ASP B N 1
ATOM 1662 C CA . ASP B 1 64 ? -18.203 -13.523 -11.641 1 93.5 64 ASP B CA 1
ATOM 1663 C C . ASP B 1 64 ? -17.031 -13.32 -12.586 1 93.5 64 ASP B C 1
ATOM 1665 O O . ASP B 1 64 ? -17.109 -13.641 -13.773 1 93.5 64 ASP B O 1
ATOM 1669 N N . VAL B 1 65 ? -16.016 -12.812 -12.023 1 96.06 65 VAL B N 1
ATOM 1670 C CA . VAL B 1 65 ? -14.852 -12.539 -12.867 1 96.06 65 VAL B CA 1
ATOM 1671 C C . VAL B 1 65 ? -13.852 -13.68 -12.766 1 96.06 65 VAL B C 1
ATOM 1673 O O . VAL B 1 65 ? -13.617 -14.219 -11.68 1 96.06 65 VAL B O 1
ATOM 1676 N N . GLN B 1 66 ? -13.359 -14.109 -13.914 1 95.38 66 GLN B N 1
ATOM 1677 C CA . GLN B 1 66 ? -12.273 -15.086 -13.961 1 95.38 66 GLN B CA 1
ATOM 1678 C C . GLN B 1 66 ? -10.945 -14.414 -14.266 1 95.38 66 GLN B C 1
ATOM 1680 O O . GLN B 1 66 ? -10.906 -13.359 -14.906 1 95.38 66 GLN B O 1
ATOM 1685 N N . TYR B 1 67 ? -9.922 -15.102 -13.836 1 92.38 67 TYR B N 1
ATOM 1686 C CA . TYR B 1 67 ? -8.586 -14.57 -14.109 1 92.38 67 TYR B CA 1
ATOM 1687 C C . TYR B 1 67 ? -8.234 -14.727 -15.586 1 92.38 67 TYR B C 1
ATOM 1689 O O . TYR B 1 67 ? -8.062 -15.852 -16.078 1 92.38 67 TYR B O 1
ATOM 1697 N N . VAL B 1 68 ? -8.172 -13.617 -16.219 1 93.19 68 VAL B N 1
ATOM 1698 C CA . VAL B 1 68 ? -7.676 -13.523 -17.594 1 93.19 68 VAL B CA 1
ATOM 1699 C C . VAL B 1 68 ? -6.492 -12.562 -17.641 1 93.19 68 VAL B C 1
ATOM 1701 O O . VAL B 1 68 ? -6.672 -11.344 -17.594 1 93.19 68 VAL B O 1
ATOM 1704 N N . PRO B 1 69 ? -5.332 -13.07 -17.828 1 88.12 69 PRO B N 1
ATOM 1705 C CA . PRO B 1 69 ? -4.113 -12.266 -17.688 1 88.12 69 PRO B CA 1
ATOM 1706 C C . PRO B 1 69 ? -4.176 -10.961 -18.484 1 88.12 69 PRO B C 1
ATOM 1708 O O . PRO B 1 69 ? -3.752 -9.914 -17.984 1 88.12 69 PRO B O 1
ATOM 1711 N N . GLU B 1 70 ? -4.723 -10.938 -19.625 1 90.69 70 GLU B N 1
ATOM 1712 C CA . GLU B 1 70 ? -4.746 -9.773 -20.5 1 90.69 70 GLU B CA 1
ATOM 1713 C C . GLU B 1 70 ? -5.691 -8.695 -19.969 1 90.69 70 GLU B C 1
ATOM 1715 O O . GLU B 1 70 ? -5.574 -7.523 -20.328 1 90.69 70 GLU B O 1
ATOM 1720 N N . GLU B 1 71 ? -6.578 -9.133 -19.094 1 93.25 71 GLU B N 1
ATOM 1721 C CA . GLU B 1 71 ? -7.605 -8.203 -18.625 1 93.25 71 GLU B CA 1
ATOM 1722 C C . GLU B 1 71 ? -7.289 -7.684 -17.234 1 93.25 71 GLU B C 1
ATOM 1724 O O . GLU B 1 71 ? -7.902 -6.719 -16.766 1 93.25 71 GLU B O 1
ATOM 1729 N N . ILE B 1 72 ? -6.367 -8.281 -16.562 1 92.12 72 ILE B N 1
ATOM 1730 C CA . ILE B 1 72 ? -6.125 -8.055 -15.148 1 92.12 72 ILE B CA 1
ATOM 1731 C C . ILE B 1 72 ? -5.574 -6.645 -14.945 1 92.12 72 ILE B C 1
ATOM 1733 O O . ILE B 1 72 ? -5.984 -5.938 -14.016 1 92.12 72 ILE B O 1
ATOM 1737 N N . PRO B 1 73 ? -4.746 -6.176 -15.883 1 92.06 73 PRO B N 1
ATOM 1738 C CA . PRO B 1 73 ? -4.234 -4.82 -15.664 1 92.06 73 PRO B CA 1
ATOM 1739 C C . PRO B 1 73 ? -5.336 -3.764 -15.672 1 92.06 73 PRO B C 1
ATOM 1741 O O . PRO B 1 73 ? -5.387 -2.912 -14.781 1 92.06 73 PRO B O 1
ATOM 1744 N N . GLN B 1 74 ? -6.168 -3.82 -16.578 1 94.5 74 GLN B N 1
ATOM 1745 C CA . GLN B 1 74 ? -7.266 -2.859 -16.656 1 94.5 74 GLN B CA 1
ATOM 1746 C C . GLN B 1 74 ? -8.219 -3.025 -15.477 1 94.5 74 GLN B C 1
ATOM 1748 O O . GLN B 1 74 ? -8.695 -2.037 -14.914 1 94.5 74 GLN B O 1
ATOM 1753 N N . LEU B 1 75 ? -8.508 -4.258 -15.133 1 95.56 75 LEU B N 1
ATOM 1754 C CA . LEU B 1 75 ? -9.383 -4.539 -14 1 95.56 75 LEU B CA 1
ATOM 1755 C C . LEU B 1 75 ? -8.812 -3.961 -12.711 1 95.56 75 LEU B C 1
ATOM 1757 O O . LEU B 1 75 ? -9.531 -3.336 -11.93 1 95.56 75 LEU B O 1
ATOM 1761 N N . THR B 1 76 ? -7.535 -4.18 -12.516 1 95.5 76 THR B N 1
ATOM 1762 C CA . THR B 1 76 ? -6.855 -3.699 -11.32 1 95.5 76 THR B CA 1
ATOM 1763 C C . THR B 1 76 ? -6.902 -2.174 -11.242 1 95.5 76 THR B C 1
ATOM 1765 O O . THR B 1 76 ? -7.199 -1.606 -10.195 1 95.5 76 THR B O 1
ATOM 1768 N N . LYS B 1 77 ? -6.629 -1.563 -12.312 1 94.38 77 LYS B N 1
ATOM 1769 C CA . LYS B 1 77 ? -6.676 -0.106 -12.391 1 94.38 77 LYS B CA 1
ATOM 1770 C C . LYS B 1 77 ? -8.086 0.413 -12.109 1 94.38 77 LYS B C 1
ATOM 1772 O O . LYS B 1 77 ? -8.258 1.327 -11.297 1 94.38 77 LYS B O 1
ATOM 1777 N N . SER B 1 78 ? -9.008 -0.128 -12.742 1 97.19 78 SER B N 1
ATOM 1778 C CA . SER B 1 78 ? -10.391 0.303 -12.586 1 97.19 78 SER B CA 1
ATOM 1779 C C . SER B 1 78 ? -10.859 0.143 -11.141 1 97.19 78 SER B C 1
ATOM 1781 O O . SER B 1 78 ? -11.508 1.036 -10.594 1 97.19 78 SER B O 1
ATOM 1783 N N . LEU B 1 79 ? -10.547 -0.98 -10.531 1 97.44 79 LEU B N 1
ATOM 1784 C CA . LEU B 1 79 ? -10.938 -1.226 -9.148 1 97.44 79 LEU B CA 1
ATOM 1785 C C . LEU B 1 79 ? -10.328 -0.189 -8.211 1 97.44 79 LEU B C 1
ATOM 1787 O O . LEU B 1 79 ? -10.992 0.297 -7.293 1 97.44 79 LEU B O 1
ATOM 1791 N N . SER B 1 80 ? -9.094 0.106 -8.422 1 96.56 80 SER B N 1
ATOM 1792 C CA . SER B 1 80 ? -8.43 1.087 -7.57 1 96.56 80 SER B CA 1
ATOM 1793 C C . SER B 1 80 ? -9.094 2.455 -7.68 1 96.56 80 SER B C 1
ATOM 1795 O O . SER B 1 80 ? -9.234 3.168 -6.684 1 96.56 80 SER B O 1
ATOM 1797 N N . GLU B 1 81 ? -9.516 2.84 -8.836 1 96.38 81 GLU B N 1
ATOM 1798 C CA . GLU B 1 81 ? -10.203 4.105 -9.055 1 96.38 81 GLU B CA 1
ATOM 1799 C C . GLU B 1 81 ? -11.586 4.105 -8.414 1 96.38 81 GLU B C 1
ATOM 1801 O O . GLU B 1 81 ? -11.969 5.07 -7.746 1 96.38 81 GLU B O 1
ATOM 1806 N N . ILE B 1 82 ? -12.328 3.049 -8.609 1 98 82 ILE B N 1
ATOM 1807 C CA . ILE B 1 82 ? -13.68 2.934 -8.07 1 98 82 ILE B CA 1
ATOM 1808 C C . ILE B 1 82 ? -13.641 3.035 -6.551 1 98 82 ILE B C 1
ATOM 1810 O O . ILE B 1 82 ? -14.414 3.781 -5.949 1 98 82 ILE B O 1
ATOM 1814 N N . ILE B 1 83 ? -12.734 2.311 -5.949 1 97.75 83 ILE B N 1
ATOM 1815 C CA . ILE B 1 83 ? -12.656 2.279 -4.492 1 97.75 83 ILE B CA 1
ATOM 1816 C C . ILE B 1 83 ? -12.211 3.643 -3.969 1 97.75 83 ILE B C 1
ATOM 1818 O O . ILE B 1 83 ? -12.773 4.156 -2.998 1 97.75 83 ILE B O 1
ATOM 1822 N N . LYS B 1 84 ? -11.203 4.199 -4.59 1 96.31 84 LYS B N 1
ATOM 1823 C CA . LYS B 1 84 ? -10.766 5.547 -4.227 1 96.31 84 LYS B CA 1
ATOM 1824 C C . LYS B 1 84 ? -11.93 6.527 -4.266 1 96.31 84 LYS B C 1
ATOM 1826 O O . LYS B 1 84 ? -12.141 7.293 -3.32 1 96.31 84 LYS B O 1
ATOM 1831 N N . ASP B 1 85 ? -12.727 6.488 -5.324 1 96.25 85 ASP B N 1
ATOM 1832 C CA . ASP B 1 85 ? -13.852 7.406 -5.488 1 96.25 85 ASP B CA 1
ATOM 1833 C C . ASP B 1 85 ? -14.922 7.152 -4.434 1 96.25 85 ASP B C 1
ATOM 1835 O O . ASP B 1 85 ? -15.508 8.094 -3.893 1 96.25 85 ASP B O 1
ATOM 1839 N N . ARG B 1 86 ? -15.203 5.938 -4.168 1 96.12 86 ARG B N 1
ATOM 1840 C CA . ARG B 1 86 ? -16.188 5.602 -3.148 1 96.12 86 ARG B CA 1
ATOM 1841 C C . ARG B 1 86 ? -15.742 6.078 -1.772 1 96.12 86 ARG B C 1
ATOM 1843 O O . ARG B 1 86 ? -16.562 6.555 -0.978 1 96.12 86 ARG B O 1
ATOM 1850 N N . LEU B 1 87 ? -14.484 5.895 -1.458 1 94.81 87 LEU B N 1
ATOM 1851 C CA . LEU B 1 87 ? -13.961 6.328 -0.166 1 94.81 87 LEU B CA 1
ATOM 1852 C C . LEU B 1 87 ? -13.984 7.848 -0.053 1 94.81 87 LEU B C 1
ATOM 1854 O O . LEU B 1 87 ? -14.219 8.391 1.028 1 94.81 87 LEU B O 1
ATOM 1858 N N . LYS B 1 88 ? -13.711 8.5 -1.139 1 92.56 88 LYS B N 1
ATOM 1859 C CA . LYS B 1 88 ? -13.805 9.961 -1.165 1 92.56 88 LYS B CA 1
ATOM 1860 C C . LYS B 1 88 ? -15.211 10.43 -0.801 1 92.56 88 LYS B C 1
ATOM 1862 O O . LYS B 1 88 ? -15.375 11.438 -0.111 1 92.56 88 LYS B O 1
ATOM 1867 N N . GLU B 1 89 ? -16.141 9.727 -1.215 1 92.81 89 GLU B N 1
ATOM 1868 C CA . GLU B 1 89 ? -17.547 10.078 -0.987 1 92.81 89 GLU B CA 1
ATOM 1869 C C . GLU B 1 89 ? -17.938 9.852 0.47 1 92.81 89 GLU B C 1
ATOM 1871 O O . GLU B 1 89 ? -18.953 10.391 0.934 1 92.81 89 GLU B O 1
ATOM 1876 N N . GLN B 1 90 ? -17.172 9.062 1.203 1 89.56 90 GLN B N 1
ATOM 1877 C CA . GLN B 1 90 ? -17.469 8.789 2.604 1 89.56 90 GLN B CA 1
ATOM 1878 C C . GLN B 1 90 ? -17.141 9.984 3.484 1 89.56 90 GLN B C 1
ATOM 1880 O O . GLN B 1 90 ? -17.531 10.039 4.652 1 89.56 90 GLN B O 1
ATOM 1885 N N . GLY B 1 91 ? -16.453 10.93 3.033 1 82.69 91 GLY B N 1
ATOM 1886 C CA . GLY B 1 91 ? -16.25 12.188 3.736 1 82.69 91 GLY B CA 1
ATOM 1887 C C . GLY B 1 91 ? -15.008 12.188 4.613 1 82.69 91 GLY B C 1
ATOM 1888 O O . GLY B 1 91 ? -15.031 12.703 5.73 1 82.69 91 GLY B O 1
ATOM 1889 N N . PHE B 1 92 ? -13.984 11.602 4.273 1 85.56 92 PHE B N 1
ATOM 1890 C CA . PHE B 1 92 ? -12.719 11.648 4.996 1 85.56 92 PHE B CA 1
ATOM 1891 C C . PHE B 1 92 ? -11.906 12.875 4.602 1 85.56 92 PHE B C 1
ATOM 1893 O O . PHE B 1 92 ? -10.758 12.75 4.172 1 85.56 92 PHE B O 1
ATOM 1900 N N . GLU B 1 93 ? -12.43 14.047 4.91 1 83.69 93 GLU B N 1
ATOM 1901 C CA . GLU B 1 93 ? -11.898 15.305 4.391 1 83.69 93 GLU B CA 1
ATOM 1902 C C . GLU B 1 93 ? -10.523 15.609 4.973 1 83.69 93 GLU B C 1
ATOM 1904 O O . GLU B 1 93 ? -9.719 16.297 4.344 1 83.69 93 GLU B O 1
ATOM 1909 N N . ARG B 1 94 ? -10.234 15.164 6.141 1 88.56 94 ARG B N 1
ATOM 1910 C CA . ARG B 1 94 ? -8.969 15.492 6.789 1 88.56 94 ARG B CA 1
ATOM 1911 C C . ARG B 1 94 ? -7.973 14.344 6.656 1 88.56 94 ARG B C 1
ATOM 1913 O O . ARG B 1 94 ? -7.059 14.211 7.477 1 88.56 94 ARG B O 1
ATOM 1920 N N . TYR B 1 95 ? -8.211 13.57 5.629 1 93 95 TYR B N 1
ATOM 1921 C CA . TYR B 1 95 ? -7.297 12.445 5.441 1 93 95 TYR B CA 1
ATOM 1922 C C . TYR B 1 95 ? -6.734 12.438 4.023 1 93 95 TYR B C 1
ATOM 1924 O O . TYR B 1 95 ? -7.473 12.617 3.053 1 93 95 TYR B O 1
ATOM 1932 N N . LYS B 1 96 ? -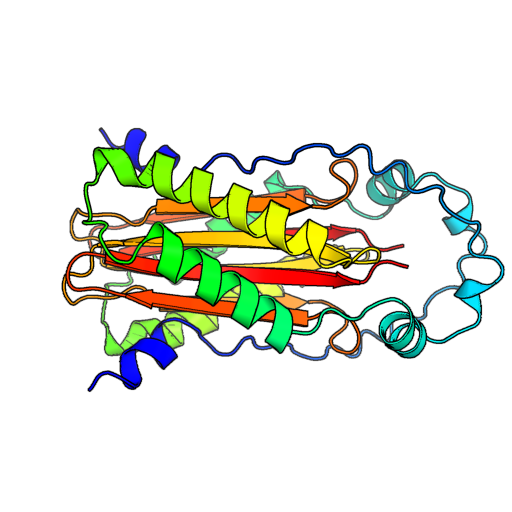5.453 12.336 3.953 1 94 96 LYS B N 1
ATOM 1933 C CA . LYS B 1 96 ? -4.824 11.828 2.736 1 94 96 LYS B CA 1
ATOM 1934 C C . LYS B 1 96 ? -4.957 10.312 2.633 1 94 96 LYS B C 1
ATOM 1936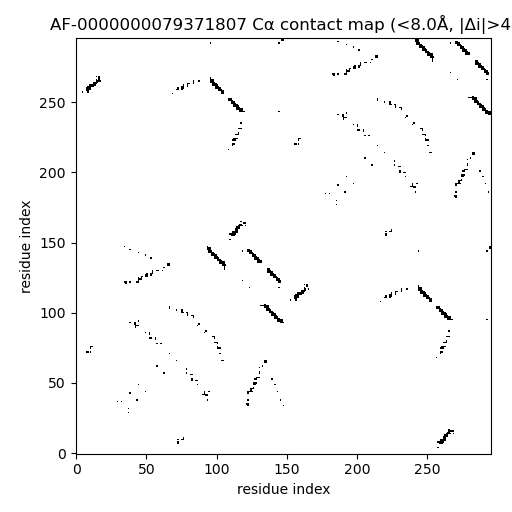 O O . LYS B 1 96 ? -4.777 9.602 3.621 1 94 96 LYS B O 1
ATOM 1941 N N . MET B 1 97 ? -5.289 9.82 1.402 1 94.81 97 MET B N 1
ATOM 1942 C CA . MET B 1 97 ? -5.59 8.398 1.304 1 94.81 97 MET B CA 1
ATOM 1943 C C . MET B 1 97 ? -4.77 7.742 0.198 1 94.81 97 MET B C 1
ATOM 1945 O O . MET B 1 97 ? -4.535 8.352 -0.849 1 94.81 97 MET B O 1
ATOM 1949 N N . VAL B 1 98 ? -4.383 6.535 0.468 1 95.62 98 VAL B N 1
ATOM 1950 C CA . VAL B 1 98 ? -3.793 5.648 -0.528 1 95.62 98 VAL B CA 1
ATOM 1951 C C . VAL B 1 98 ? -4.613 4.363 -0.626 1 95.62 98 VAL B C 1
ATOM 1953 O O . VAL B 1 98 ? -4.879 3.709 0.386 1 95.62 98 VAL B O 1
ATOM 1956 N N . VAL B 1 99 ? -5.016 4.035 -1.857 1 96.62 99 VAL B N 1
ATOM 1957 C CA . VAL B 1 99 ? -5.699 2.773 -2.123 1 96.62 99 VAL B CA 1
ATOM 1958 C C . VAL B 1 99 ? -4.82 1.887 -3.002 1 96.62 99 VAL B C 1
ATOM 1960 O O . VAL B 1 99 ? -4.375 2.307 -4.074 1 96.62 99 VAL B O 1
ATOM 1963 N N . GLN B 1 100 ? -4.574 0.745 -2.529 1 94.44 100 GLN B N 1
ATOM 1964 C CA . GLN B 1 100 ? -3.773 -0.217 -3.277 1 94.44 100 GLN B CA 1
ATOM 1965 C C . GLN B 1 100 ? -4.562 -1.495 -3.551 1 94.44 100 GLN B C 1
ATOM 1967 O O . GLN B 1 100 ? -5.152 -2.074 -2.637 1 94.44 100 GLN B O 1
ATOM 1972 N N . VAL B 1 101 ? -4.512 -1.933 -4.828 1 95.62 101 VAL B N 1
ATOM 1973 C CA . VAL B 1 101 ? -5.184 -3.154 -5.254 1 95.62 101 VAL B CA 1
ATOM 1974 C C . VAL B 1 101 ? -4.16 -4.141 -5.816 1 95.62 101 VAL B C 1
ATOM 1976 O O . VAL B 1 101 ? -3.311 -3.766 -6.629 1 95.62 101 VAL B O 1
ATOM 1979 N N . VAL B 1 102 ? -4.238 -5.41 -5.398 1 92.38 102 VAL B N 1
ATOM 1980 C CA . VAL B 1 102 ? -3.412 -6.5 -5.914 1 92.38 102 VAL B CA 1
ATOM 1981 C C . VAL B 1 102 ? -4.305 -7.645 -6.387 1 92.38 102 VAL B C 1
ATOM 1983 O O . VAL B 1 102 ? -5.117 -8.164 -5.621 1 92.38 102 VAL B O 1
ATOM 1986 N N . ILE B 1 103 ? -4.141 -8.039 -7.59 1 91.81 103 ILE B N 1
ATOM 1987 C CA . ILE B 1 103 ? -4.871 -9.188 -8.117 1 91.81 103 ILE B CA 1
ATOM 1988 C C . ILE B 1 103 ? -3.885 -10.25 -8.594 1 91.81 103 ILE B C 1
ATOM 1990 O O . ILE B 1 103 ? -2.879 -9.93 -9.234 1 91.81 103 ILE B O 1
ATOM 1994 N N . GLY B 1 104 ? -4.199 -11.492 -8.305 1 88.62 104 GLY B N 1
ATOM 1995 C CA . GLY B 1 104 ? -3.412 -12.609 -8.781 1 88.62 104 GLY B CA 1
ATOM 1996 C C . GLY B 1 104 ? -4.25 -13.836 -9.094 1 88.62 104 GLY B C 1
ATOM 1997 O O . GLY B 1 104 ? -5.418 -13.914 -8.711 1 88.62 104 GLY B O 1
ATOM 1998 N N . GLU B 1 105 ? -3.637 -14.68 -9.789 1 87.44 105 GLU B N 1
ATOM 1999 C CA . GLU B 1 105 ? -4.285 -15.953 -10.094 1 87.44 105 GLU B CA 1
ATOM 2000 C C . GLU B 1 105 ? -4.344 -16.859 -8.859 1 87.44 105 GLU B C 1
ATOM 2002 O O . GLU B 1 105 ? -3.361 -16.969 -8.125 1 87.44 105 GLU B O 1
ATOM 2007 N N . GLN B 1 106 ? -5.555 -17.406 -8.617 1 82.31 106 GLN B N 1
ATOM 2008 C CA . GLN B 1 106 ? -5.73 -18.328 -7.508 1 82.31 106 GLN B CA 1
ATOM 2009 C C . GLN B 1 106 ? -5.277 -19.734 -7.883 1 82.31 106 GLN B C 1
ATOM 2011 O O . GLN B 1 106 ? -6.078 -20.547 -8.344 1 82.31 106 GLN B O 1
ATOM 2016 N N . ARG B 1 107 ? -3.953 -20.203 -7.914 1 72.94 107 ARG B N 1
ATOM 2017 C CA . ARG B 1 107 ? -3.451 -21.531 -8.234 1 72.94 107 ARG B CA 1
ATOM 2018 C C . ARG B 1 107 ? -2.857 -22.203 -7 1 72.94 107 ARG B C 1
ATOM 2020 O O . ARG B 1 107 ? -2.131 -23.188 -7.113 1 72.94 107 ARG B O 1
ATOM 2027 N N . GLY B 1 108 ? -3.207 -21.922 -5.91 1 62.16 108 GLY B N 1
ATOM 2028 C CA . GLY B 1 108 ? -2.775 -22.625 -4.707 1 62.16 108 GLY B CA 1
ATOM 2029 C C . GLY B 1 108 ? -1.649 -21.922 -3.979 1 62.16 108 GLY B C 1
ATOM 2030 O O . GLY B 1 108 ? -1.464 -22.109 -2.775 1 62.16 108 GLY B O 1
ATOM 2031 N N . GLU B 1 109 ? -0.593 -21.438 -4.891 1 62.91 109 GLU B N 1
ATOM 2032 C CA . GLU B 1 109 ? 0.455 -20.797 -4.098 1 62.91 109 GLU B CA 1
ATOM 2033 C C . GLU B 1 109 ? 0.223 -19.281 -3.99 1 62.91 109 GLU B C 1
ATOM 2035 O O . GLU B 1 109 ? -0.066 -18.625 -4.988 1 62.91 109 GLU B O 1
ATOM 2040 N N . GLY B 1 110 ? -0.235 -18.797 -2.973 1 71.94 110 GLY B N 1
ATOM 2041 C CA . GLY B 1 110 ? -0.745 -17.484 -2.631 1 71.94 110 GLY B CA 1
ATOM 2042 C C . GLY B 1 110 ? 0.345 -16.438 -2.502 1 71.94 110 GLY B C 1
ATOM 2043 O O . GLY B 1 110 ? 1.479 -16.656 -2.934 1 71.94 110 GLY B O 1
ATOM 2044 N N . VAL B 1 111 ? 0.076 -15.234 -2.475 1 82.38 111 VAL B N 1
ATOM 2045 C CA . VAL B 1 111 ? 0.894 -14.062 -2.191 1 82.38 111 VAL B CA 1
ATOM 2046 C C . VAL B 1 111 ? 0.858 -13.758 -0.696 1 82.38 111 VAL B C 1
ATOM 2048 O O . VAL B 1 111 ? -0.068 -14.164 0.007 1 82.38 111 VAL B O 1
ATOM 2051 N N . ASN B 1 112 ? 2.006 -13.352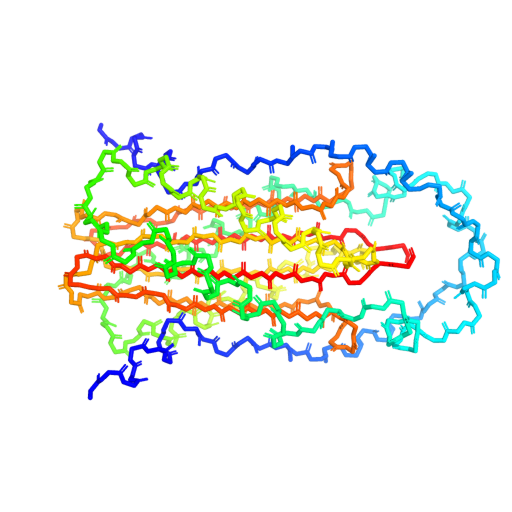 -0.228 1 88.25 112 ASN B N 1
ATOM 2052 C CA . ASN B 1 112 ? 2.043 -12.805 1.125 1 88.25 112 ASN B CA 1
ATOM 2053 C C . ASN B 1 112 ? 2.295 -11.297 1.117 1 88.25 112 ASN B C 1
ATOM 2055 O O . ASN B 1 112 ? 3.045 -10.797 0.279 1 88.25 112 ASN B O 1
ATOM 2059 N N . MET B 1 113 ? 1.564 -10.617 2.02 1 90.38 113 MET B N 1
ATOM 2060 C CA . MET B 1 113 ? 1.674 -9.164 2.074 1 90.38 113 MET B CA 1
ATOM 2061 C C . MET B 1 113 ? 1.869 -8.688 3.51 1 90.38 113 MET B C 1
ATOM 2063 O O . MET B 1 113 ? 1.253 -9.219 4.434 1 90.38 113 MET B O 1
ATOM 2067 N N . ALA B 1 114 ? 2.748 -7.75 3.635 1 91.62 114 ALA B N 1
ATOM 2068 C CA . ALA B 1 114 ? 2.949 -7.062 4.906 1 91.62 114 ALA B CA 1
ATOM 2069 C C . ALA B 1 114 ? 3.121 -5.562 4.699 1 91.62 114 ALA B C 1
ATOM 2071 O O . ALA B 1 114 ? 3.588 -5.125 3.645 1 91.62 114 ALA B O 1
ATOM 2072 N N . ALA B 1 115 ? 2.678 -4.828 5.68 1 92.44 115 ALA B N 1
ATOM 2073 C CA . ALA B 1 115 ? 2.861 -3.381 5.676 1 92.44 115 ALA B CA 1
ATOM 2074 C C . ALA B 1 115 ? 3.408 -2.893 7.016 1 92.44 115 ALA B C 1
ATOM 2076 O O . ALA B 1 115 ? 3.076 -3.441 8.062 1 92.44 115 ALA B O 1
ATOM 2077 N N . ARG B 1 116 ? 4.234 -1.979 6.973 1 93.94 116 ARG B N 1
ATOM 2078 C CA . ARG B 1 116 ? 4.711 -1.239 8.133 1 93.94 116 ARG B CA 1
ATOM 2079 C C . ARG B 1 116 ? 4.551 0.263 7.934 1 93.94 116 ARG B C 1
ATOM 2081 O O . ARG B 1 116 ? 4.715 0.766 6.82 1 93.94 116 ARG B O 1
ATOM 2088 N N . CYS B 1 117 ? 4.27 0.884 9.023 1 92.69 117 CYS B N 1
ATOM 2089 C CA . CYS B 1 117 ? 4.008 2.316 8.93 1 92.69 117 CYS B CA 1
ATOM 2090 C C . CYS B 1 117 ? 4.824 3.088 9.961 1 92.69 117 CYS B C 1
ATOM 2092 O O . CYS B 1 117 ? 5.082 2.584 11.055 1 92.69 117 CYS B O 1
ATOM 2094 N N . PHE B 1 118 ? 5.211 4.242 9.562 1 92.25 118 PHE B N 1
ATOM 2095 C CA . PHE B 1 118 ? 5.77 5.273 10.43 1 92.25 118 PHE B CA 1
ATOM 2096 C C . PHE B 1 118 ? 4.898 6.523 10.414 1 92.25 118 PHE B C 1
ATOM 2098 O O . PHE B 1 118 ? 5.117 7.426 9.602 1 92.25 118 PHE B O 1
ATOM 2105 N N . TRP B 1 119 ? 3.785 6.582 11.25 1 91.94 119 TRP B N 1
ATOM 2106 C CA . TRP B 1 119 ? 2.764 7.625 11.273 1 91.94 119 TRP B CA 1
ATOM 2107 C C . TRP B 1 119 ? 2.16 7.766 12.664 1 91.94 119 TRP B C 1
ATOM 2109 O O . TRP B 1 119 ? 2.711 7.254 13.641 1 91.94 119 TRP B O 1
ATOM 2119 N N . ASP B 1 120 ? 1.214 8.633 12.844 1 89.19 120 ASP B N 1
ATOM 2120 C CA . ASP B 1 120 ? 0.523 8.828 14.117 1 89.19 120 ASP B CA 1
ATOM 2121 C C . ASP B 1 120 ? -0.623 7.836 14.281 1 89.19 120 ASP B C 1
ATOM 2123 O O . ASP B 1 120 ? -1.702 8.023 13.719 1 89.19 120 ASP B O 1
ATOM 2127 N N . ALA B 1 121 ? -0.417 6.832 15.148 1 87.62 121 ALA B N 1
ATOM 2128 C CA . ALA B 1 121 ? -1.352 5.719 15.289 1 87.62 121 ALA B CA 1
ATOM 2129 C C . ALA B 1 121 ? -2.652 6.176 15.945 1 87.62 121 ALA B C 1
ATOM 2131 O O . ALA B 1 121 ? -3.668 5.477 15.875 1 87.62 121 ALA B O 1
ATOM 2132 N N . ASP B 1 122 ? -2.625 7.312 16.531 1 85.62 122 ASP B N 1
ATOM 2133 C CA . ASP B 1 122 ? -3.842 7.809 17.172 1 85.62 122 ASP B CA 1
ATOM 2134 C C . ASP B 1 122 ? -4.805 8.391 16.141 1 85.62 122 ASP B C 1
ATOM 2136 O O . ASP B 1 122 ? -6.012 8.461 16.391 1 85.62 122 ASP B O 1
ATOM 2140 N N . THR B 1 123 ? -4.285 8.836 15.047 1 88.75 123 THR B N 1
ATOM 2141 C CA . THR B 1 123 ? -5.125 9.531 14.07 1 88.75 123 THR B CA 1
ATOM 2142 C C . THR B 1 123 ? -5.113 8.797 12.734 1 88.75 123 THR B C 1
ATOM 2144 O O . THR B 1 123 ? -6.141 8.727 12.055 1 88.75 123 THR B O 1
ATOM 2147 N N . ASP B 1 124 ? -3.979 8.297 12.352 1 91.19 124 ASP B N 1
ATOM 2148 C CA . ASP B 1 124 ? -3.861 7.578 11.086 1 91.19 124 ASP B CA 1
ATOM 2149 C C . ASP B 1 124 ? -4.371 6.145 11.219 1 91.19 124 ASP B C 1
ATOM 2151 O O . ASP B 1 124 ? -4.371 5.582 12.32 1 91.19 124 ASP B O 1
ATOM 2155 N N . SER B 1 125 ? -4.863 5.652 10.203 1 92.44 125 SER B N 1
ATOM 2156 C CA . SER B 1 125 ? -5.418 4.301 10.266 1 92.44 125 SER B CA 1
ATOM 2157 C C . SER B 1 125 ? -5.371 3.627 8.898 1 92.44 125 SER B C 1
ATOM 2159 O O . SER B 1 125 ? -4.887 4.211 7.922 1 92.44 125 SER B O 1
ATOM 2161 N N . TYR B 1 126 ? -5.738 2.336 8.898 1 93.38 126 TYR B N 1
ATOM 2162 C CA . TYR B 1 126 ? -5.801 1.575 7.652 1 93.38 126 TYR B CA 1
ATOM 2163 C C . TYR B 1 126 ? -6.875 0.499 7.727 1 93.38 126 TYR B C 1
ATOM 2165 O O . TYR B 1 126 ? -7.316 0.125 8.812 1 93.38 126 TYR B O 1
ATOM 2173 N N . ALA B 1 127 ? -7.309 0.073 6.535 1 93.88 127 ALA B N 1
ATOM 2174 C CA . ALA B 1 127 ? -8.227 -1.054 6.387 1 93.88 127 ALA B CA 1
ATOM 2175 C C . ALA B 1 127 ? -7.887 -1.882 5.152 1 93.88 127 ALA B C 1
ATOM 2177 O O . ALA B 1 127 ? -7.238 -1.389 4.227 1 93.88 127 ALA B O 1
ATOM 2178 N N . HIS B 1 128 ? -8.234 -3.119 5.215 1 93.75 128 HIS B N 1
ATOM 2179 C CA . HIS B 1 128 ? -8.047 -3.975 4.047 1 93.75 128 HIS B CA 1
ATOM 2180 C C . HIS B 1 128 ? -9.109 -5.066 3.99 1 93.75 128 HIS B C 1
ATOM 2182 O O . HIS B 1 128 ? -9.789 -5.332 4.984 1 93.75 128 HIS B O 1
ATOM 2188 N N . ASP B 1 129 ? -9.289 -5.559 2.85 1 94.38 129 ASP B N 1
ATOM 2189 C CA . ASP B 1 129 ? -10.125 -6.734 2.65 1 94.38 129 ASP B CA 1
ATOM 2190 C C . ASP B 1 129 ? -9.602 -7.594 1.503 1 94.38 129 ASP B C 1
ATOM 2192 O O . ASP B 1 129 ? -8.75 -7.152 0.728 1 94.38 129 ASP B O 1
ATOM 2196 N N . VAL B 1 130 ? -10.031 -8.844 1.557 1 92.06 130 VAL B N 1
ATOM 2197 C CA . VAL B 1 130 ? -9.602 -9.82 0.561 1 92.06 130 VAL B CA 1
ATOM 2198 C C . VAL B 1 130 ? -10.82 -10.453 -0.109 1 92.06 130 VAL B C 1
ATOM 2200 O O . VAL B 1 130 ? -11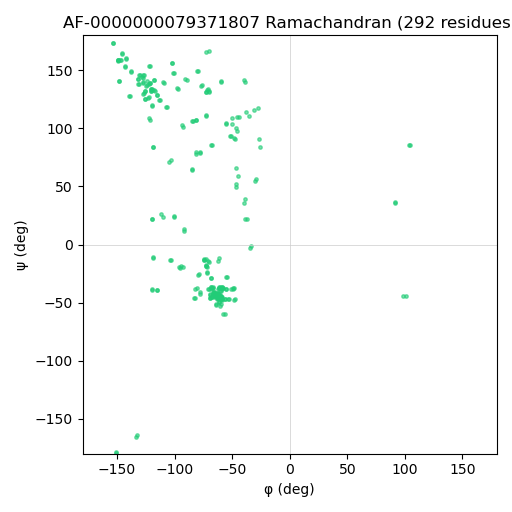.805 -10.781 0.561 1 92.06 130 VAL B O 1
ATOM 2203 N N . PHE B 1 131 ? -10.672 -10.555 -1.38 1 94.56 131 PHE B N 1
ATOM 2204 C CA . PHE B 1 131 ? -11.633 -11.328 -2.168 1 94.56 131 PHE B CA 1
ATOM 2205 C C . PHE B 1 131 ? -10.945 -12.508 -2.848 1 94.56 131 PHE B C 1
ATOM 2207 O O . PHE B 1 131 ? -9.797 -12.398 -3.279 1 94.56 131 PHE B O 1
ATOM 2214 N N . MET B 1 132 ? -11.742 -13.609 -2.84 1 91.06 132 MET B N 1
ATOM 2215 C CA . MET B 1 132 ? -11.172 -14.781 -3.508 1 91.06 132 MET B CA 1
ATOM 2216 C C . MET B 1 132 ? -12.266 -15.625 -4.145 1 91.06 132 MET B C 1
ATOM 2218 O O . MET B 1 132 ? -13.328 -15.812 -3.557 1 91.06 132 MET B O 1
ATOM 2222 N N . ASN B 1 133 ? -12.008 -16.125 -5.285 1 91.38 133 ASN B N 1
ATOM 2223 C CA . ASN B 1 133 ? -12.797 -17.188 -5.91 1 91.38 133 ASN B CA 1
ATOM 2224 C C . ASN B 1 133 ? -11.914 -18.297 -6.473 1 91.38 133 ASN B C 1
ATOM 2226 O O . ASN B 1 133 ? -10.734 -18.391 -6.121 1 91.38 133 ASN B O 1
ATOM 2230 N N . ASP B 1 134 ? -12.398 -19.156 -7.32 1 90 134 ASP B N 1
ATOM 2231 C CA . ASP B 1 134 ? -11.641 -20.312 -7.793 1 90 134 ASP B CA 1
ATOM 2232 C C . ASP B 1 134 ? -10.562 -19.891 -8.789 1 90 134 ASP B C 1
ATOM 2234 O O . ASP B 1 134 ? -9.633 -20.641 -9.07 1 90 134 ASP B O 1
ATOM 2238 N N . SER B 1 135 ? -10.625 -18.688 -9.25 1 90.25 135 SER B N 1
ATOM 2239 C CA . SER B 1 135 ? -9.781 -18.281 -10.359 1 90.25 135 SER B CA 1
ATOM 2240 C C . SER B 1 135 ? -8.781 -17.203 -9.938 1 90.25 135 SER B C 1
ATOM 2242 O O . SER B 1 135 ? -7.648 -17.188 -10.414 1 90.25 135 SER B O 1
ATOM 2244 N N . LEU B 1 136 ? -9.312 -16.281 -9.086 1 91.5 136 LEU B N 1
ATOM 2245 C CA . LEU B 1 136 ? -8.43 -15.164 -8.75 1 91.5 136 LEU B CA 1
ATOM 2246 C C . LEU B 1 136 ? -8.602 -14.758 -7.289 1 91.5 136 LEU B C 1
ATOM 2248 O O . LEU B 1 136 ? -9.594 -15.117 -6.652 1 91.5 136 LEU B O 1
ATOM 2252 N N . PHE B 1 137 ? -7.582 -14.07 -6.789 1 90.75 137 PHE B N 1
ATOM 2253 C CA . PHE B 1 137 ? -7.695 -13.359 -5.52 1 90.75 137 PHE B CA 1
ATOM 2254 C C . PHE B 1 137 ? -7.41 -11.875 -5.703 1 90.75 137 PHE B C 1
ATOM 2256 O O . PHE B 1 137 ? -6.727 -11.477 -6.652 1 90.75 137 PHE B O 1
ATOM 2263 N N . CYS B 1 138 ? -7.98 -11.133 -4.824 1 93.19 138 CYS B N 1
ATOM 2264 C CA . CYS B 1 138 ? -7.758 -9.688 -4.812 1 93.19 138 CYS B CA 1
ATOM 2265 C C . CYS B 1 138 ? -7.602 -9.172 -3.389 1 93.19 138 CYS B C 1
ATOM 2267 O O . CYS B 1 138 ? -8.43 -9.461 -2.523 1 93.19 138 CYS B O 1
ATOM 2269 N N . VAL B 1 139 ? -6.527 -8.461 -3.207 1 92.94 139 VAL B N 1
ATOM 2270 C CA . VAL B 1 139 ? -6.301 -7.805 -1.922 1 92.94 139 VAL B CA 1
ATOM 2271 C C . VAL B 1 139 ? -6.32 -6.289 -2.102 1 92.94 139 VAL B C 1
ATOM 2273 O O . VAL B 1 139 ? -5.625 -5.754 -2.969 1 92.94 139 VAL B O 1
ATOM 2276 N N . VAL B 1 140 ? -7.113 -5.676 -1.295 1 95.56 140 VAL B N 1
ATOM 2277 C CA . VAL B 1 140 ? -7.176 -4.219 -1.31 1 95.56 140 VAL B CA 1
ATOM 2278 C C . VAL B 1 140 ? -6.781 -3.668 0.06 1 95.56 140 VAL B C 1
ATOM 2280 O O . VAL B 1 140 ? -7.203 -4.199 1.092 1 95.56 140 VAL B O 1
ATOM 2283 N N . ALA B 1 141 ? -5.977 -2.711 0.013 1 94.31 141 ALA B N 1
ATOM 2284 C CA . ALA B 1 141 ? -5.613 -1.98 1.225 1 94.31 141 ALA B CA 1
ATOM 2285 C C . ALA B 1 141 ? -5.816 -0.479 1.041 1 94.31 141 ALA B C 1
ATOM 2287 O O . ALA B 1 141 ? -5.535 0.066 -0.028 1 94.31 141 ALA B O 1
ATOM 2288 N N . ALA B 1 142 ? -6.324 0.155 2.059 1 96.25 142 ALA B N 1
ATOM 2289 C CA . ALA B 1 142 ? -6.484 1.605 2.092 1 96.25 142 ALA B CA 1
ATOM 2290 C C . ALA B 1 142 ? -5.816 2.205 3.326 1 96.25 142 ALA B C 1
ATOM 2292 O O . ALA B 1 142 ? -5.996 1.704 4.438 1 96.25 142 ALA B O 1
ATOM 2293 N N . PHE B 1 143 ? -5.066 3.207 3.117 1 95.5 143 PHE B N 1
ATOM 2294 C CA . PHE B 1 143 ? -4.379 3.918 4.188 1 95.5 143 PHE B CA 1
ATOM 2295 C C . PHE B 1 143 ? -4.855 5.363 4.273 1 95.5 143 PHE B C 1
ATOM 2297 O O . PHE B 1 143 ? -4.961 6.047 3.256 1 95.5 143 PHE B O 1
ATOM 2304 N N . GLY B 1 144 ? -5.16 5.793 5.465 1 95.06 144 GLY B N 1
ATOM 2305 C CA . GLY B 1 144 ? -5.559 7.168 5.711 1 95.06 144 GLY B CA 1
ATOM 2306 C C . GLY B 1 144 ? -4.633 7.895 6.668 1 95.06 144 GLY B C 1
ATOM 2307 O O . GLY B 1 144 ? -4.5 7.504 7.828 1 95.06 144 GLY B O 1
ATOM 2308 N N . CYS B 1 145 ? -4.043 8.953 6.195 1 93.88 145 CYS B N 1
ATOM 2309 C CA . CYS B 1 145 ? -3.154 9.797 6.992 1 93.88 145 CYS B CA 1
ATOM 2310 C C . CYS B 1 145 ? -3.818 11.125 7.324 1 93.88 145 CYS B C 1
ATOM 2312 O O . CYS B 1 145 ? -4.066 11.945 6.434 1 93.88 145 CYS B O 1
ATOM 2314 N N . PHE B 1 146 ? -3.963 11.281 8.641 1 91.5 146 PHE B N 1
ATOM 2315 C CA . PHE B 1 146 ? -4.598 12.516 9.086 1 91.5 146 PHE B CA 1
ATOM 2316 C C . PHE B 1 146 ? -3.686 13.711 8.852 1 91.5 146 PHE B C 1
ATOM 2318 O O . PHE B 1 146 ? -2.48 13.641 9.102 1 91.5 146 PHE B O 1
ATOM 2325 N N . TYR B 1 147 ? -4.219 14.75 8.258 1 85.62 147 TYR B N 1
ATOM 2326 C CA . TYR B 1 147 ? -3.42 15.961 8.102 1 85.62 147 TYR B CA 1
ATOM 2327 C C . TYR B 1 147 ? -4.105 17.156 8.758 1 85.62 147 TYR B C 1
ATOM 2329 O O . TYR B 1 147 ? -5.332 17.25 8.766 1 85.62 147 TYR B O 1
ATOM 2337 N N . TYR B 1 148 ? -3.248 17.922 9.414 1 72.44 148 TYR B N 1
ATOM 2338 C CA . TYR B 1 148 ? -3.75 19.078 10.156 1 72.44 148 TYR B CA 1
ATOM 2339 C C . TYR B 1 148 ? -3.955 20.281 9.242 1 72.44 148 TYR B C 1
ATOM 2341 O O . TYR B 1 148 ? -3.223 20.453 8.266 1 72.44 148 TYR B O 1
#

Radius of gyration: 18.98 Å; Cα contacts (8 Å, |Δi|>4): 523; chains: 2; bounding box: 41×56×44 Å

Organism: Pavo cristatus (NCBI:txid9049)